Protein AF-A0AAV5S9Q5-F1 (afdb_monomer_lite)

pLDDT: mean 82.14, std 11.68, range [50.97, 96.12]

Foldseek 3Di:
DVVVVCVVVCVVVVVVLVVLVVVLVVLLLVQLVVLLVQCVVVQLVVLVVLVVQLVVLVVVLVVQVVVQVVVCVVPVDRDVVSNVVSVVVSCVSCVDDSDSDDCSDSVSSSVVLVCLLVVVCPVPDARPDPVRVVVSVVSSVVSNVSVVVSCVVVVVVVVVVVVCCCCVPVVVVVVVVVVVVVVVVVVVVVVVVVVD

Secondary structure (DSSP, 8-state):
-HHHHHHHHHHHTTHHHHHHHHHHHHHHHHHHHHHHHHHHHHHHHHHHHHHHHHHHHHHHHHHHHHHHHHHGGGSSS--HHHHHHHHHHHHHHHSS------S-SHHHHHHHHHHHHTT---SSS---SHHHHHHHHHHHHHHHHHHHHHHHHHHHHHHHHHHHHIIIIIHHHHHHHHHHHHHHHHHHHHHHHTT-

Sequence (196 aa):
MFWNLVIKEYERLKLHHVMLFVFLLLYSLLGAVIFCAFESSAEEYDIQQRYVNSMKARRTMLAAFHAIYNEGKNTSLPPEGRLVSVVNEYNQQMGLTPSREQKWTLWGGLYYAGTIYTTIGYGDLAATTFGGKLFTIVYALIGIPMVISILNDWGTMLFKGVSMFWNRLIIRCIRSIERKRRRGRRRMDDDTDSSS

Radius of gyration: 33.39 Å; chains: 1; bounding box: 84×39×104 Å

Organism: NCBI:txid358040

InterPro domains:
  IPR003280 Two pore domain potassium channel [PTHR11003] (14-181)
  IPR013099 Potassium channel domain [PF07885] (102-159)

Structure (mmCIF, N/CA/C/O backbone):
data_AF-A0AAV5S9Q5-F1
#
_entry.id   AF-A0AAV5S9Q5-F1
#
loop_
_atom_site.group_PDB
_atom_site.id
_atom_site.type_symbol
_atom_site.label_atom_id
_atom_site.label_alt_id
_atom_site.label_comp_id
_atom_site.label_asym_id
_atom_site.label_entity_id
_atom_site.label_seq_id
_atom_site.pdbx_PDB_ins_code
_atom_site.Cartn_x
_atom_site.Cartn_y
_atom_site.Cartn_z
_atom_site.occupancy
_atom_site.B_iso_or_equiv
_atom_site.auth_seq_id
_atom_site.auth_comp_id
_atom_site.auth_asym_id
_atom_site.auth_atom_id
_atom_site.pdbx_PDB_model_num
ATOM 1 N N . MET A 1 1 ? -35.775 -22.094 20.796 1.00 54.78 1 MET A N 1
ATOM 2 C CA . MET A 1 1 ? -34.932 -22.013 22.014 1.00 54.78 1 MET A CA 1
ATOM 3 C C . MET A 1 1 ? -33.453 -21.780 21.689 1.00 54.78 1 MET A C 1
ATOM 5 O O . MET A 1 1 ? -32.872 -20.878 22.272 1.00 54.78 1 MET A O 1
ATOM 9 N N . PHE A 1 2 ? -32.871 -22.490 20.711 1.00 57.25 2 PHE A N 1
ATOM 10 C CA . PHE A 1 2 ? -31.479 -22.299 20.254 1.00 57.25 2 PHE A CA 1
ATOM 11 C C . PHE A 1 2 ? -31.178 -20.871 19.747 1.00 57.25 2 PHE A C 1
ATOM 13 O O . PHE A 1 2 ? -30.200 -20.259 20.156 1.00 57.25 2 PHE A O 1
ATOM 20 N N . TRP A 1 3 ? -32.087 -20.291 18.956 1.00 50.97 3 TRP A N 1
ATOM 21 C CA . TRP A 1 3 ? -31.966 -18.925 18.423 1.00 50.97 3 TRP A CA 1
ATOM 22 C C . TRP A 1 3 ? -31.898 -17.825 19.492 1.00 50.97 3 TRP A C 1
ATOM 24 O O . TRP A 1 3 ? -31.101 -16.902 19.371 1.00 50.97 3 TRP A O 1
ATOM 34 N N . ASN A 1 4 ? -32.659 -17.950 20.582 1.00 55.88 4 ASN A N 1
ATOM 35 C CA . ASN A 1 4 ? -32.621 -16.975 21.677 1.00 55.88 4 ASN A CA 1
ATOM 36 C C . ASN A 1 4 ? -31.335 -17.091 22.504 1.00 55.88 4 ASN A C 1
ATOM 38 O O . ASN A 1 4 ? -30.888 -16.101 23.073 1.00 55.88 4 ASN A O 1
ATOM 42 N N . LEU A 1 5 ? -30.729 -18.283 22.556 1.00 57.22 5 LEU A N 1
ATOM 43 C CA . LEU A 1 5 ? -29.428 -18.480 23.190 1.00 57.22 5 LEU A CA 1
ATOM 44 C C . LEU A 1 5 ? -28.316 -17.856 22.338 1.00 57.22 5 LEU A C 1
ATOM 46 O O . LEU A 1 5 ? -27.475 -17.146 22.874 1.00 57.22 5 LEU A O 1
ATOM 50 N N . VAL A 1 6 ? -28.373 -18.043 21.013 1.00 59.47 6 VAL A N 1
ATOM 51 C CA . VAL A 1 6 ? -27.445 -17.411 20.065 1.00 59.47 6 VAL A CA 1
ATOM 52 C C . VAL A 1 6 ? -27.530 -15.892 20.172 1.00 59.47 6 VAL A C 1
ATOM 54 O O . VAL A 1 6 ? -26.500 -15.275 20.376 1.00 59.47 6 VAL A O 1
ATOM 57 N N . ILE A 1 7 ? -28.724 -15.289 20.147 1.00 60.94 7 ILE A N 1
ATOM 58 C CA . ILE A 1 7 ? -28.909 -13.826 20.254 1.00 60.94 7 ILE A CA 1
ATOM 59 C C . ILE A 1 7 ? -28.392 -13.274 21.596 1.00 60.94 7 ILE A C 1
ATOM 61 O O . ILE A 1 7 ? -27.758 -12.221 21.638 1.00 60.94 7 ILE A O 1
ATOM 65 N N . LYS A 1 8 ? -28.605 -14.000 22.699 1.00 54.19 8 LYS A N 1
ATOM 66 C CA . LYS A 1 8 ? -28.179 -13.572 24.040 1.00 54.19 8 LYS A CA 1
ATOM 67 C C . LYS A 1 8 ? -26.665 -13.685 24.246 1.00 54.19 8 LYS A C 1
ATOM 69 O O . LYS A 1 8 ? -26.077 -12.848 24.928 1.00 54.19 8 LYS A O 1
ATOM 74 N N . GLU A 1 9 ? -26.019 -14.666 23.620 1.00 54.56 9 GLU A N 1
ATOM 75 C CA . GLU A 1 9 ? -24.555 -14.763 23.561 1.00 54.56 9 GLU A CA 1
ATOM 76 C C . GLU A 1 9 ? -23.964 -13.779 22.522 1.00 54.56 9 GLU A C 1
ATOM 78 O O . GLU A 1 9 ? -22.868 -13.254 22.728 1.00 54.56 9 GLU A O 1
ATOM 83 N N . TYR A 1 10 ? -24.722 -13.439 21.470 1.00 52.38 10 TYR A N 1
ATOM 84 C CA . TYR A 1 10 ? -24.393 -12.463 20.420 1.00 52.38 10 TYR A CA 1
ATOM 85 C C . TYR A 1 10 ? -24.309 -11.022 20.947 1.00 52.38 10 TYR A C 1
ATOM 87 O O . TYR A 1 10 ? -23.340 -10.315 20.655 1.00 52.38 10 TYR A O 1
ATOM 95 N N . GLU A 1 11 ? -25.260 -10.601 21.788 1.00 58.34 11 GLU A N 1
ATOM 96 C CA . GLU A 1 11 ? -25.201 -9.309 22.491 1.00 58.34 11 GLU A CA 1
ATOM 97 C C . GLU A 1 11 ? -24.101 -9.270 23.562 1.00 58.34 11 GLU A C 1
ATOM 99 O O . GLU A 1 11 ? -23.455 -8.239 23.761 1.00 58.34 11 GLU A O 1
ATOM 104 N N . ARG A 1 12 ? -23.832 -10.398 24.233 1.00 55.38 12 ARG A N 1
ATOM 105 C CA . ARG A 1 12 ? -22.839 -10.470 25.317 1.00 55.38 12 ARG A CA 1
ATOM 106 C C . ARG A 1 12 ? -21.395 -10.342 24.816 1.00 55.38 12 ARG A C 1
ATOM 108 O O . ARG A 1 12 ? -20.551 -9.800 25.528 1.00 55.38 12 ARG A O 1
ATOM 115 N N . LEU A 1 13 ? -21.112 -10.817 2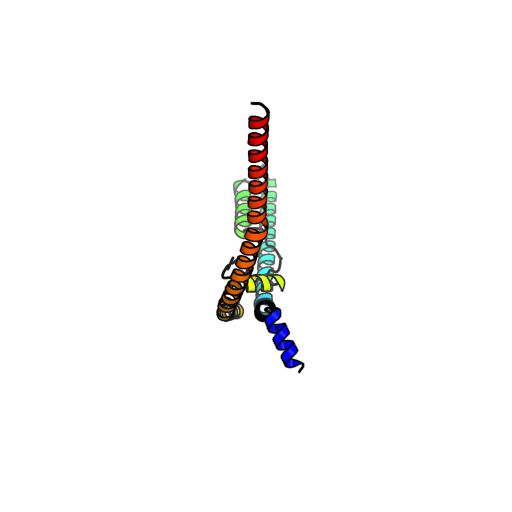3.600 1.00 55.31 13 LEU A N 1
ATOM 116 C CA . LEU A 1 13 ? -19.769 -10.832 23.005 1.00 55.31 13 LEU A CA 1
ATOM 117 C C . LEU A 1 13 ? -19.452 -9.632 22.100 1.00 55.31 13 LEU A C 1
ATOM 119 O O . LEU A 1 13 ? -18.345 -9.576 21.569 1.00 55.31 13 LEU A O 1
ATOM 123 N N . LYS A 1 14 ? -20.370 -8.666 21.912 1.00 64.31 14 LYS A N 1
ATOM 124 C CA . LYS A 1 14 ? -20.179 -7.571 20.932 1.00 64.31 14 LYS A CA 1
ATOM 125 C C . LYS A 1 14 ? -19.792 -8.103 19.538 1.00 64.31 14 LYS A C 1
ATOM 127 O O . LYS A 1 14 ? -18.997 -7.493 18.818 1.00 64.31 14 LYS A O 1
ATOM 132 N N . LEU A 1 15 ? -20.354 -9.255 19.159 1.00 61.75 15 LEU A N 1
ATOM 133 C CA . LEU A 1 15 ? -19.968 -10.002 17.959 1.00 61.75 15 LEU A CA 1
ATOM 134 C C . LEU A 1 15 ? -20.144 -9.189 16.675 1.00 61.75 15 LEU A C 1
ATOM 136 O O . LEU A 1 15 ? -19.354 -9.358 15.759 1.00 61.75 15 LEU A O 1
ATOM 140 N N . HIS A 1 16 ? -21.087 -8.245 16.633 1.00 68.31 16 HIS A N 1
ATOM 141 C CA . HIS A 1 16 ? -21.285 -7.351 15.489 1.00 68.31 16 HIS A CA 1
ATOM 142 C C . HIS A 1 16 ? -20.000 -6.610 15.061 1.00 68.31 16 HIS A C 1
ATOM 144 O O . HIS A 1 16 ? -19.690 -6.542 13.874 1.00 68.31 16 HIS A O 1
ATOM 150 N N . HIS A 1 17 ? -19.201 -6.113 16.010 1.00 71.69 17 HIS A N 1
ATOM 151 C CA . HIS A 1 17 ? -17.966 -5.381 15.689 1.00 71.69 17 HIS A CA 1
ATOM 152 C C . HIS A 1 17 ? -16.851 -6.310 15.189 1.00 71.69 17 HIS A C 1
ATOM 154 O O . HIS A 1 17 ? -16.058 -5.935 14.327 1.00 71.69 17 HIS A O 1
ATOM 160 N N . VAL A 1 18 ? -16.808 -7.540 15.708 1.00 77.12 18 VAL A N 1
ATOM 161 C CA . VAL A 1 18 ? -15.877 -8.578 15.245 1.00 77.12 18 VAL A CA 1
ATOM 162 C C . VAL A 1 18 ? -16.283 -9.068 13.854 1.00 77.12 18 VAL A C 1
ATOM 164 O O . VAL A 1 18 ? -15.424 -9.240 12.998 1.00 77.12 18 VAL A O 1
ATOM 167 N N . MET A 1 19 ? -17.582 -9.213 13.592 1.00 81.25 19 MET A N 1
ATOM 168 C CA . MET A 1 19 ? -18.117 -9.589 12.282 1.00 81.25 19 MET A CA 1
ATOM 169 C C . MET A 1 19 ? -17.783 -8.552 11.206 1.00 81.25 19 MET A C 1
ATOM 171 O O . MET A 1 19 ? -17.374 -8.945 10.120 1.00 81.25 19 MET A O 1
ATOM 175 N N . LEU A 1 20 ? -17.873 -7.247 11.498 1.00 83.44 20 LEU A N 1
ATOM 176 C CA . LEU A 1 20 ? -17.452 -6.191 10.561 1.00 83.44 20 LEU A CA 1
ATOM 177 C C . LEU A 1 20 ? -15.953 -6.255 10.243 1.00 83.44 20 LEU A C 1
ATOM 179 O O . LEU A 1 20 ? -15.554 -6.058 9.098 1.00 83.44 20 LEU A O 1
ATOM 183 N N . PHE A 1 21 ? -15.123 -6.571 11.238 1.00 86.06 21 PHE A N 1
ATOM 184 C CA . PHE A 1 21 ? -13.688 -6.750 11.035 1.00 86.06 21 PHE A CA 1
ATOM 185 C C . PHE A 1 21 ? -13.374 -7.998 10.198 1.00 86.06 21 PHE A C 1
ATOM 187 O O . PHE A 1 21 ? -12.570 -7.936 9.273 1.00 86.06 21 PHE A O 1
ATOM 194 N N . VAL A 1 22 ? -14.043 -9.123 10.464 1.00 89.44 22 VAL A N 1
ATOM 195 C CA . VAL A 1 22 ? -13.919 -10.340 9.645 1.00 89.44 22 VAL A CA 1
ATOM 196 C C . VAL A 1 22 ? -14.405 -10.084 8.219 1.00 89.44 22 VAL A C 1
ATOM 198 O O . VAL A 1 22 ? -13.750 -10.493 7.264 1.00 89.44 22 VAL A O 1
ATOM 201 N N . PHE A 1 23 ? -15.511 -9.357 8.062 1.00 91.19 23 PHE A N 1
ATOM 202 C CA . PHE A 1 23 ? -16.014 -8.942 6.758 1.00 91.19 23 PHE A CA 1
ATOM 203 C C . PHE A 1 23 ? -14.993 -8.059 6.027 1.00 91.19 23 PHE A C 1
ATOM 205 O O . PHE A 1 23 ? -14.785 -8.256 4.834 1.00 91.19 23 PHE A O 1
ATOM 212 N N . LEU A 1 24 ? -14.283 -7.166 6.734 1.00 91.75 24 LEU A N 1
ATOM 213 C CA . LEU A 1 24 ? -13.197 -6.369 6.150 1.00 91.75 24 LEU A CA 1
ATOM 214 C C 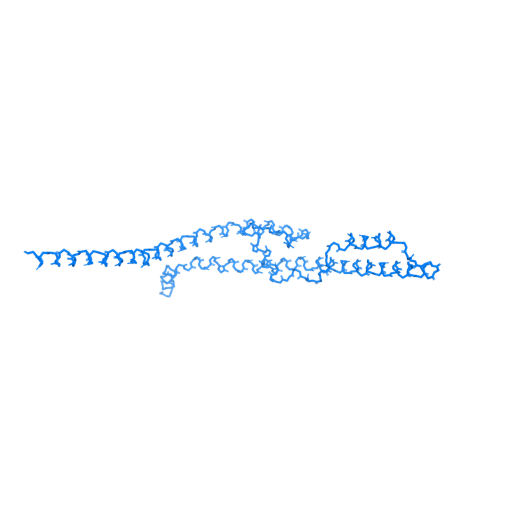. LEU A 1 24 ? -12.065 -7.258 5.654 1.00 91.75 24 LEU A C 1
ATOM 216 O O . LEU A 1 24 ? -11.608 -7.078 4.535 1.00 91.75 24 LEU A O 1
ATOM 220 N N . LEU A 1 25 ? -11.637 -8.240 6.448 1.00 92.81 25 LEU A N 1
ATOM 221 C CA . LEU A 1 25 ? -10.578 -9.164 6.040 1.00 92.81 25 LEU A CA 1
ATOM 222 C C . LEU A 1 25 ? -10.960 -9.948 4.779 1.00 92.81 25 LEU A C 1
ATOM 224 O O . LEU A 1 25 ? -10.148 -10.067 3.864 1.00 92.81 25 LEU A O 1
ATOM 228 N N . LEU A 1 26 ? -12.197 -10.444 4.706 1.00 94.75 26 LEU A N 1
ATOM 229 C CA . LEU A 1 26 ? -12.706 -11.138 3.521 1.00 94.75 26 LEU A CA 1
ATOM 230 C C . LEU A 1 26 ? -12.797 -10.203 2.309 1.00 94.75 26 LEU A C 1
ATOM 232 O O . LEU A 1 26 ? -12.408 -10.591 1.210 1.00 94.75 26 LEU A O 1
ATOM 236 N N . TYR A 1 27 ? -13.260 -8.969 2.514 1.00 94.38 27 TYR A N 1
ATOM 237 C CA . TYR A 1 27 ? -13.312 -7.935 1.484 1.00 94.38 27 TYR A CA 1
ATOM 238 C C . TYR A 1 27 ? -11.914 -7.605 0.939 1.00 94.38 27 TYR A C 1
ATOM 240 O O . TYR A 1 27 ? -11.720 -7.577 -0.276 1.00 94.38 27 TYR A O 1
ATOM 248 N N . SER A 1 28 ? -10.918 -7.461 1.819 1.00 95.56 28 SER A N 1
ATOM 249 C CA . SER A 1 28 ? -9.523 -7.219 1.443 1.00 95.56 28 SER A CA 1
ATOM 250 C C . SER A 1 28 ? -8.910 -8.392 0.682 1.00 95.56 28 SER A C 1
ATOM 252 O O . SER A 1 28 ? -8.198 -8.173 -0.294 1.00 95.56 28 SER A O 1
ATOM 254 N N . LEU A 1 29 ? -9.203 -9.633 1.085 1.00 96.12 29 LEU A N 1
ATOM 255 C CA . LEU A 1 29 ? -8.756 -10.831 0.367 1.00 96.12 29 LEU A CA 1
ATOM 256 C C . LEU A 1 29 ? -9.383 -10.920 -1.028 1.00 96.12 29 LEU A C 1
ATOM 258 O O . LEU A 1 29 ? -8.678 -11.194 -1.998 1.00 96.12 29 LEU A O 1
ATOM 262 N N . LEU A 1 30 ? -10.685 -10.648 -1.143 1.00 95.88 30 LEU A N 1
ATOM 263 C CA . LEU A 1 30 ? -11.379 -10.618 -2.428 1.00 95.88 30 LEU A CA 1
ATOM 264 C C . LEU A 1 30 ? -10.783 -9.544 -3.347 1.00 95.88 30 LEU A C 1
ATOM 266 O O . LEU A 1 30 ? -10.458 -9.829 -4.499 1.00 95.88 30 LEU A O 1
ATOM 270 N N . GLY A 1 31 ? -10.584 -8.331 -2.821 1.00 94.69 31 GLY A N 1
ATOM 271 C CA . GLY A 1 31 ? -9.925 -7.243 -3.536 1.00 94.69 31 GLY A CA 1
ATOM 272 C C . GLY A 1 31 ? -8.527 -7.641 -4.007 1.00 94.69 31 GLY A C 1
ATOM 273 O O . GLY A 1 31 ? -8.214 -7.477 -5.181 1.00 94.69 31 GLY A O 1
ATOM 274 N N . ALA A 1 32 ? -7.716 -8.240 -3.131 1.00 95.50 32 ALA A N 1
ATOM 275 C CA . ALA A 1 32 ? -6.364 -8.689 -3.455 1.00 95.50 32 ALA A CA 1
ATOM 276 C C . ALA A 1 32 ? -6.334 -9.685 -4.622 1.00 95.50 32 ALA A C 1
ATOM 278 O O . ALA A 1 32 ? -5.518 -9.531 -5.530 1.00 95.50 32 ALA A O 1
ATOM 279 N N . VAL A 1 33 ? -7.235 -10.672 -4.627 1.00 95.44 33 VAL A N 1
ATOM 280 C CA . VAL A 1 33 ? -7.340 -11.658 -5.715 1.00 95.44 33 VAL A CA 1
ATOM 281 C C . VAL A 1 33 ? -7.718 -10.980 -7.032 1.00 95.44 33 VAL A C 1
ATOM 283 O O . VAL A 1 33 ? -7.094 -11.251 -8.056 1.00 95.44 33 VAL A O 1
ATOM 286 N N . ILE A 1 34 ? -8.696 -10.070 -7.009 1.00 94.38 34 ILE A N 1
ATOM 287 C CA . ILE A 1 34 ? -9.149 -9.349 -8.206 1.00 94.38 34 ILE A CA 1
ATOM 288 C C . ILE A 1 34 ? -8.041 -8.439 -8.752 1.00 94.38 34 ILE A C 1
ATOM 290 O O . ILE A 1 34 ? -7.779 -8.446 -9.954 1.00 94.38 34 ILE A O 1
ATOM 294 N N . PHE A 1 35 ? -7.347 -7.696 -7.887 1.00 94.00 35 PHE A N 1
ATOM 295 C CA . PHE A 1 35 ? -6.225 -6.855 -8.301 1.00 94.00 35 PHE A CA 1
ATOM 296 C C . PHE A 1 35 ? -5.075 -7.678 -8.880 1.00 94.00 35 PHE A C 1
ATOM 298 O O . PHE A 1 35 ? -4.558 -7.326 -9.937 1.00 94.00 35 PHE A O 1
ATOM 305 N N . CYS A 1 36 ? -4.721 -8.806 -8.256 1.00 92.50 36 CYS A N 1
ATOM 306 C CA . CYS A 1 36 ? -3.722 -9.715 -8.819 1.00 92.50 36 CYS A CA 1
ATOM 307 C C . CYS A 1 36 ? -4.161 -10.237 -10.192 1.00 92.50 36 CYS A C 1
ATOM 309 O O . CYS A 1 36 ? -3.347 -10.297 -11.107 1.00 92.50 36 CYS A O 1
ATOM 311 N N . ALA A 1 37 ? -5.440 -10.573 -10.376 1.00 92.00 37 ALA A N 1
ATOM 312 C CA . ALA A 1 37 ? -5.944 -11.049 -11.661 1.00 92.00 37 ALA A CA 1
ATOM 313 C C . ALA A 1 37 ? -5.852 -9.981 -12.766 1.00 92.00 37 ALA A C 1
ATOM 315 O O . ALA A 1 37 ? -5.455 -10.299 -13.885 1.00 92.00 37 ALA A O 1
ATOM 316 N N . PHE A 1 38 ? -6.175 -8.721 -12.460 1.00 91.50 38 PHE A N 1
ATOM 317 C CA . PHE A 1 38 ? -6.090 -7.634 -13.439 1.00 91.50 38 PHE A CA 1
ATOM 318 C C . PHE A 1 38 ? -4.651 -7.207 -13.746 1.00 91.50 38 PHE A C 1
ATOM 320 O O . PHE A 1 38 ? -4.326 -6.955 -14.904 1.00 91.50 38 PHE A O 1
ATOM 327 N N . GLU A 1 39 ? -3.792 -7.118 -12.733 1.00 91.94 39 GLU A N 1
ATOM 328 C CA . GLU A 1 39 ? -2.496 -6.443 -12.856 1.00 91.94 39 GLU A CA 1
ATOM 329 C C . GLU A 1 39 ? -1.312 -7.399 -13.067 1.00 91.94 39 GLU A C 1
ATOM 331 O O . GLU A 1 39 ? -0.292 -6.973 -13.605 1.00 91.94 39 GLU A O 1
ATOM 336 N N . SER A 1 40 ? -1.438 -8.691 -12.728 1.00 86.19 40 SER A N 1
ATOM 337 C CA . SER A 1 40 ? -0.335 -9.665 -12.877 1.00 86.19 40 SER A CA 1
ATOM 338 C C . SER A 1 40 ? 0.186 -9.767 -14.313 1.00 86.19 40 SER A C 1
ATOM 340 O O . SER A 1 40 ? 1.394 -9.762 -14.536 1.00 86.19 40 SER A O 1
ATOM 342 N N . SER A 1 41 ? -0.717 -9.801 -15.295 1.00 84.81 41 SER A N 1
ATOM 343 C CA . SER A 1 41 ? -0.351 -9.900 -16.715 1.00 84.81 41 SER A CA 1
ATOM 344 C C . SER A 1 41 ? 0.360 -8.648 -17.244 1.00 84.81 41 SER A C 1
ATOM 346 O O . SER A 1 41 ? 1.321 -8.754 -18.007 1.00 84.81 41 SER A O 1
ATOM 348 N N . ALA A 1 42 ? -0.082 -7.460 -16.822 1.00 85.62 42 ALA A N 1
ATOM 349 C CA . ALA A 1 42 ? 0.538 -6.194 -17.203 1.00 85.62 42 ALA A CA 1
ATOM 350 C C . ALA A 1 42 ? 1.914 -6.022 -16.544 1.00 85.62 42 ALA A C 1
ATOM 352 O O . ALA A 1 42 ? 2.865 -5.583 -17.189 1.00 85.62 42 ALA A O 1
ATOM 353 N N . GLU A 1 43 ? 2.046 -6.427 -15.280 1.00 85.19 43 GLU A N 1
ATOM 354 C CA . GLU A 1 43 ? 3.319 -6.385 -14.566 1.00 85.19 43 GLU A CA 1
ATOM 355 C C . GLU A 1 43 ? 4.360 -7.328 -15.175 1.00 85.19 43 GLU A C 1
ATOM 357 O O . GLU A 1 43 ? 5.521 -6.943 -15.311 1.00 85.19 43 GLU A O 1
ATOM 362 N N . GLU A 1 44 ? 3.972 -8.540 -15.574 1.00 84.38 44 GLU A N 1
ATOM 363 C CA . GLU A 1 44 ? 4.910 -9.491 -16.173 1.00 84.38 44 GLU A CA 1
ATOM 364 C C . GLU A 1 44 ? 5.516 -8.947 -17.477 1.00 84.38 44 GLU A C 1
ATOM 366 O O . GLU A 1 44 ? 6.726 -9.064 -17.705 1.00 84.38 44 GLU A O 1
ATOM 371 N N . TYR A 1 45 ? 4.706 -8.261 -18.287 1.00 83.94 45 TYR A N 1
ATOM 372 C CA . TYR A 1 45 ? 5.173 -7.569 -19.485 1.00 83.94 45 TYR A CA 1
ATOM 373 C C . TYR A 1 45 ? 6.149 -6.426 -19.163 1.00 83.94 45 TYR A C 1
ATOM 375 O O . TYR A 1 45 ? 7.227 -6.339 -19.762 1.00 83.94 45 TYR A O 1
ATOM 383 N N . ASP A 1 46 ? 5.809 -5.578 -18.192 1.00 83.38 46 ASP A N 1
ATOM 384 C CA . ASP A 1 46 ? 6.639 -4.442 -17.781 1.00 83.38 46 ASP A CA 1
ATOM 385 C C . ASP A 1 46 ? 7.980 -4.889 -17.184 1.00 83.38 46 ASP A C 1
ATOM 387 O O . ASP A 1 46 ? 9.035 -4.340 -17.524 1.00 83.38 46 ASP A O 1
ATOM 391 N N . ILE A 1 47 ? 7.972 -5.908 -16.318 1.00 82.69 47 ILE A N 1
ATOM 392 C CA . ILE A 1 47 ? 9.189 -6.492 -15.741 1.00 82.69 47 ILE A CA 1
ATOM 393 C C . ILE A 1 47 ? 10.069 -7.059 -16.855 1.00 82.69 47 ILE A C 1
ATOM 395 O O . ILE A 1 47 ? 11.281 -6.820 -16.862 1.00 82.69 47 ILE A O 1
ATOM 399 N N . GLN A 1 48 ? 9.478 -7.766 -17.820 1.00 83.75 48 GLN A N 1
ATOM 400 C CA . GLN A 1 48 ? 10.221 -8.337 -18.937 1.00 83.75 48 GLN A CA 1
ATOM 401 C C . GLN A 1 48 ? 10.853 -7.249 -19.811 1.00 83.75 48 GLN A C 1
ATOM 403 O O . GLN A 1 48 ? 12.033 -7.354 -20.154 1.00 83.75 48 GLN A O 1
ATOM 408 N N . GLN A 1 49 ? 10.128 -6.175 -20.132 1.00 83.12 49 GLN A N 1
ATOM 409 C CA . GLN A 1 49 ? 10.699 -5.049 -20.873 1.00 83.12 49 GLN A CA 1
ATOM 410 C C . GLN A 1 49 ? 11.848 -4.380 -20.114 1.00 83.12 49 GLN A C 1
ATOM 412 O O . GLN A 1 49 ? 12.907 -4.141 -20.694 1.00 83.12 49 GLN A O 1
ATOM 417 N N . ARG A 1 50 ? 11.682 -4.108 -18.813 1.00 79.75 50 ARG A N 1
ATOM 418 C CA . ARG A 1 50 ? 12.739 -3.513 -17.974 1.00 79.75 50 ARG A CA 1
ATOM 419 C C . ARG A 1 50 ? 13.977 -4.400 -17.921 1.00 79.75 50 ARG A C 1
ATOM 421 O O . ARG A 1 50 ? 15.101 -3.913 -18.051 1.00 79.75 50 ARG A O 1
ATOM 428 N N . TYR A 1 51 ? 13.781 -5.710 -17.798 1.00 81.50 51 TYR A N 1
ATOM 429 C CA . TYR A 1 51 ? 14.868 -6.678 -17.830 1.00 81.50 51 TYR A CA 1
ATOM 430 C C . TYR A 1 51 ? 15.601 -6.663 -19.181 1.00 81.50 51 TYR A C 1
ATOM 432 O O . TYR A 1 51 ? 16.826 -6.549 -19.216 1.00 81.50 51 TYR A O 1
ATOM 440 N N . VAL A 1 52 ? 14.876 -6.697 -20.302 1.00 83.75 52 VAL A N 1
ATOM 441 C CA . VAL A 1 52 ? 15.486 -6.654 -21.642 1.00 83.75 52 VAL A CA 1
ATOM 442 C C . VAL A 1 52 ? 16.218 -5.331 -21.882 1.00 83.75 52 VAL A C 1
ATOM 444 O O . VAL A 1 52 ? 17.351 -5.342 -22.368 1.00 83.75 52 VAL A O 1
ATOM 447 N N . ASN A 1 53 ? 15.625 -4.202 -21.491 1.00 83.56 53 ASN A N 1
ATOM 448 C CA . ASN A 1 53 ? 16.233 -2.879 -21.622 1.00 83.56 53 ASN A CA 1
ATOM 449 C C . ASN A 1 53 ? 17.515 -2.762 -20.790 1.00 83.56 53 ASN A C 1
ATOM 451 O O . ASN A 1 53 ? 18.531 -2.298 -21.305 1.00 83.56 53 ASN A O 1
ATOM 455 N N . SER A 1 54 ? 17.518 -3.272 -19.554 1.00 80.38 54 SER A N 1
ATOM 456 C CA . SER A 1 54 ? 18.725 -3.279 -18.715 1.00 80.38 54 SER A CA 1
ATOM 457 C C . SER A 1 54 ? 19.833 -4.173 -19.278 1.00 80.38 54 SER A C 1
ATOM 459 O O . SER A 1 54 ? 21.007 -3.798 -19.283 1.00 80.38 54 SER A O 1
ATOM 461 N N . MET A 1 55 ? 19.479 -5.333 -19.840 1.00 81.44 55 MET A N 1
ATOM 462 C CA . MET A 1 55 ? 20.438 -6.209 -20.513 1.00 81.44 55 MET A CA 1
ATOM 463 C C . MET A 1 55 ? 21.011 -5.568 -21.778 1.00 81.44 55 MET A C 1
ATOM 465 O O . MET A 1 55 ? 22.206 -5.718 -22.047 1.00 81.44 55 MET A O 1
ATOM 469 N N . LYS A 1 56 ? 20.191 -4.831 -22.536 1.00 85.44 56 LYS A N 1
ATOM 470 C CA . LYS A 1 56 ? 20.634 -4.065 -23.704 1.00 85.44 56 LYS A CA 1
ATOM 471 C C . LYS A 1 56 ? 21.592 -2.948 -23.292 1.00 85.44 56 LYS A C 1
ATOM 473 O O . LYS A 1 56 ? 22.692 -2.905 -23.829 1.00 85.44 56 LYS A O 1
ATOM 478 N N . ALA A 1 57 ? 21.236 -2.134 -22.298 1.00 82.69 57 ALA A N 1
ATOM 479 C CA . ALA A 1 57 ? 22.089 -1.067 -21.770 1.00 82.69 57 ALA A CA 1
ATOM 480 C C . ALA A 1 57 ? 23.449 -1.603 -21.293 1.00 82.69 57 ALA A C 1
ATOM 482 O O . ALA A 1 57 ? 24.494 -1.088 -21.688 1.00 82.69 57 ALA A O 1
ATOM 483 N N . ARG A 1 58 ? 23.457 -2.709 -20.531 1.00 82.12 58 ARG A N 1
ATOM 484 C CA . ARG A 1 58 ? 24.697 -3.360 -20.074 1.00 82.12 58 ARG A CA 1
ATOM 485 C C . ARG A 1 58 ? 25.562 -3.846 -21.237 1.00 82.12 58 ARG A C 1
ATOM 487 O O . ARG A 1 58 ? 26.777 -3.670 -21.211 1.00 82.12 58 ARG A O 1
ATOM 494 N N . ARG A 1 59 ? 24.958 -4.460 -22.260 1.00 84.75 59 ARG A N 1
ATOM 495 C CA . ARG A 1 59 ? 25.684 -4.915 -23.459 1.00 84.75 59 ARG A CA 1
ATOM 496 C C . ARG A 1 59 ? 26.269 -3.744 -24.242 1.00 84.75 59 ARG A C 1
ATOM 498 O O . ARG A 1 59 ? 27.430 -3.821 -24.630 1.00 84.75 59 ARG A O 1
ATOM 505 N N . THR A 1 60 ? 25.503 -2.672 -24.434 1.00 85.69 60 THR A N 1
ATOM 506 C CA . THR A 1 60 ? 25.968 -1.455 -25.111 1.00 85.69 60 THR A CA 1
ATOM 507 C C . THR A 1 60 ? 27.130 -0.816 -24.355 1.00 85.69 60 THR A C 1
ATOM 509 O O . THR A 1 60 ? 28.149 -0.507 -24.964 1.00 85.69 60 THR A O 1
ATOM 512 N N . MET A 1 61 ? 27.029 -0.706 -23.027 1.00 83.00 61 MET A N 1
ATOM 513 C CA . MET A 1 61 ? 28.097 -0.182 -22.172 1.00 83.00 61 MET A CA 1
ATOM 514 C C . MET A 1 61 ? 29.380 -1.018 -22.293 1.00 83.00 61 MET A C 1
ATOM 516 O O . MET A 1 61 ? 30.458 -0.472 -22.515 1.00 83.00 61 MET A O 1
ATOM 520 N N . LEU A 1 62 ? 29.273 -2.349 -22.204 1.00 84.19 62 LEU A N 1
ATOM 521 C CA . LEU A 1 62 ? 30.418 -3.256 -22.348 1.00 84.19 62 LEU A CA 1
ATOM 522 C C . LEU A 1 62 ? 31.053 -3.175 -23.743 1.00 84.19 62 LEU A C 1
ATOM 524 O O . LEU A 1 62 ? 32.277 -3.167 -23.856 1.00 84.19 62 LEU A O 1
ATOM 528 N N . ALA A 1 63 ? 30.241 -3.088 -24.799 1.00 86.50 63 ALA A N 1
ATOM 529 C CA . ALA A 1 63 ? 30.732 -2.927 -26.165 1.00 86.50 63 ALA A CA 1
ATOM 530 C C . ALA A 1 63 ? 31.461 -1.587 -26.352 1.00 86.50 63 ALA A C 1
ATOM 532 O O . ALA A 1 63 ? 32.539 -1.556 -26.944 1.00 86.50 63 ALA A O 1
ATOM 533 N N . ALA A 1 64 ? 30.918 -0.502 -25.794 1.00 84.06 64 ALA A N 1
ATOM 534 C CA . ALA A 1 64 ? 31.550 0.812 -25.808 1.00 84.06 64 ALA A CA 1
ATOM 535 C C . ALA A 1 64 ? 32.880 0.811 -25.036 1.00 84.06 64 ALA A C 1
ATOM 537 O O . ALA A 1 64 ? 33.879 1.312 -25.545 1.00 84.06 64 ALA A O 1
ATOM 538 N N . PHE A 1 65 ? 32.941 0.170 -23.864 1.00 82.56 65 PHE A N 1
ATOM 539 C CA . PHE A 1 65 ? 34.200 -0.011 -23.135 1.00 82.56 65 PHE A CA 1
ATOM 540 C C . PHE A 1 65 ? 35.230 -0.813 -23.926 1.00 82.56 65 PHE A C 1
ATOM 542 O O . PHE A 1 65 ? 36.397 -0.431 -23.968 1.00 82.56 65 PHE A O 1
ATOM 549 N N . HIS A 1 66 ? 34.814 -1.903 -24.571 1.00 83.62 66 HIS A N 1
ATOM 550 C CA . HIS A 1 66 ? 35.714 -2.725 -25.374 1.00 83.62 66 HIS A CA 1
ATOM 551 C C . HIS A 1 66 ? 36.262 -1.958 -26.589 1.00 83.62 66 HIS A C 1
ATOM 553 O O . HIS A 1 66 ? 37.442 -2.079 -26.914 1.00 83.62 66 HIS A O 1
ATOM 559 N N . ALA A 1 67 ? 35.434 -1.126 -27.230 1.00 83.19 67 ALA A N 1
ATOM 560 C CA . ALA A 1 67 ? 35.867 -0.241 -28.309 1.00 83.19 67 ALA A CA 1
ATOM 561 C C . ALA A 1 67 ? 36.889 0.800 -27.818 1.00 83.19 67 ALA A C 1
ATOM 563 O O . ALA A 1 67 ? 37.955 0.935 -28.414 1.00 83.19 67 ALA A O 1
ATOM 564 N N . ILE A 1 68 ? 36.612 1.460 -26.687 1.00 78.06 68 ILE A N 1
ATOM 565 C CA . ILE A 1 68 ? 37.525 2.431 -26.062 1.00 78.06 68 ILE A CA 1
ATOM 566 C C . ILE A 1 68 ? 38.863 1.778 -25.685 1.00 78.06 68 ILE A C 1
ATOM 568 O O . ILE A 1 68 ? 39.921 2.352 -25.932 1.00 78.06 68 ILE A O 1
ATOM 572 N N . TYR A 1 69 ? 38.832 0.574 -25.109 1.00 77.62 69 TYR A N 1
ATOM 573 C CA . TYR A 1 69 ? 40.035 -0.169 -24.730 1.00 77.62 69 TYR A CA 1
ATOM 574 C C . TYR A 1 69 ? 40.900 -0.533 -25.946 1.00 77.62 69 TYR A C 1
ATOM 576 O O . TYR A 1 69 ? 42.117 -0.360 -25.914 1.00 77.62 69 TYR A O 1
ATOM 584 N N . ASN A 1 70 ? 40.280 -1.001 -27.035 1.00 77.62 70 ASN A N 1
ATOM 585 C CA . ASN A 1 70 ? 41.005 -1.371 -28.251 1.00 77.62 70 ASN A CA 1
ATOM 586 C C . ASN A 1 70 ? 41.572 -0.157 -29.000 1.00 77.62 70 ASN A C 1
ATOM 588 O O . ASN A 1 70 ? 42.680 -0.249 -29.522 1.00 77.62 70 ASN A O 1
ATOM 592 N N . GLU A 1 71 ? 40.868 0.979 -29.022 1.00 73.38 71 GLU A N 1
ATOM 593 C CA . GLU A 1 71 ? 41.410 2.243 -29.550 1.00 73.38 71 GLU A CA 1
ATOM 594 C C . GLU A 1 71 ? 42.591 2.747 -28.708 1.00 73.38 71 GLU A C 1
ATOM 596 O O . GLU A 1 71 ? 43.626 3.136 -29.251 1.00 73.38 71 GLU A O 1
ATOM 601 N N . GLY A 1 72 ? 42.479 2.665 -27.379 1.00 67.44 72 GLY A N 1
ATOM 602 C CA . GLY A 1 72 ? 43.544 3.022 -26.438 1.00 67.44 72 GLY A CA 1
ATOM 603 C C . GLY A 1 72 ? 44.767 2.101 -26.491 1.00 67.44 72 GLY A C 1
ATOM 604 O O . GLY A 1 72 ? 45.798 2.406 -25.911 1.00 67.44 72 GLY A O 1
ATOM 605 N N . LYS A 1 73 ? 44.735 0.989 -27.228 1.00 65.75 73 LYS A N 1
ATOM 606 C CA . LYS A 1 73 ? 45.912 0.119 -27.378 1.00 65.75 73 LYS A CA 1
ATOM 607 C C . LYS A 1 73 ? 47.074 0.810 -28.112 1.00 65.75 73 LYS A C 1
ATOM 609 O O . LYS A 1 73 ? 48.226 0.429 -27.922 1.00 65.75 73 LYS A O 1
ATOM 614 N N . ASN A 1 74 ? 46.773 1.853 -28.894 1.00 62.59 74 ASN A N 1
ATOM 615 C CA . ASN A 1 74 ? 47.747 2.678 -29.615 1.00 62.59 74 ASN A CA 1
ATOM 616 C C . ASN A 1 74 ? 48.013 4.038 -28.932 1.00 62.59 74 ASN A C 1
ATOM 618 O O . ASN A 1 74 ? 48.694 4.890 -29.502 1.00 62.59 74 ASN A O 1
ATOM 622 N N . THR A 1 75 ? 47.456 4.296 -27.744 1.00 60.56 75 THR A N 1
ATOM 623 C CA . THR A 1 75 ? 47.558 5.595 -27.052 1.00 60.56 75 THR A CA 1
ATOM 624 C C . THR A 1 75 ? 47.554 5.373 -25.539 1.00 60.56 75 THR A C 1
ATOM 626 O O . THR A 1 75 ? 46.649 4.751 -25.013 1.00 60.56 75 THR A O 1
ATOM 629 N N . SER A 1 76 ? 48.550 5.878 -24.810 1.00 59.91 76 SER A N 1
ATOM 630 C CA . SER A 1 76 ? 48.848 5.484 -23.419 1.00 59.91 76 SER A CA 1
ATOM 631 C C . SER A 1 76 ? 47.722 5.654 -22.384 1.00 59.91 76 SER A C 1
ATOM 633 O O . SER A 1 76 ? 47.822 5.041 -21.324 1.00 59.91 76 SER A O 1
ATOM 635 N N . LEU A 1 77 ? 46.652 6.411 -22.667 1.00 57.94 77 LEU A N 1
ATOM 636 C CA . LEU A 1 77 ? 45.412 6.417 -21.884 1.00 57.94 77 LEU A CA 1
ATOM 637 C C . LEU A 1 77 ? 44.181 6.635 -22.785 1.00 57.94 77 LEU A C 1
ATOM 639 O O . LEU A 1 77 ? 44.219 7.497 -23.668 1.00 57.94 77 LEU A O 1
ATOM 643 N N . PRO A 1 78 ? 43.063 5.922 -22.550 1.00 61.59 78 PRO A N 1
ATOM 644 C CA . PRO A 1 78 ? 41.792 6.270 -23.169 1.00 61.59 78 PRO A CA 1
ATOM 645 C C . PRO A 1 78 ? 41.313 7.641 -22.651 1.00 61.59 78 PRO A C 1
ATOM 647 O O . PRO A 1 78 ? 41.472 7.933 -21.464 1.00 61.59 78 PRO A O 1
ATOM 650 N N . PRO A 1 79 ? 40.716 8.499 -23.499 1.00 68.69 79 PRO A N 1
ATOM 651 C CA . PRO A 1 79 ? 40.269 9.824 -23.080 1.00 68.69 79 PRO A CA 1
ATOM 652 C C . PRO A 1 79 ? 39.164 9.703 -22.020 1.00 68.69 79 PRO A C 1
ATOM 654 O O . PRO A 1 79 ? 38.062 9.240 -22.323 1.00 68.69 79 PRO A O 1
ATOM 657 N N . GLU A 1 80 ? 39.450 10.138 -20.786 1.00 69.81 80 GLU A N 1
ATOM 658 C CA . GLU A 1 80 ? 38.553 10.025 -19.620 1.00 69.81 80 GLU A CA 1
ATOM 659 C C . GLU A 1 80 ? 37.132 10.528 -19.908 1.00 69.81 80 GLU A C 1
ATOM 661 O O . GLU A 1 80 ? 36.154 9.910 -19.488 1.00 69.81 80 GLU A O 1
ATOM 666 N N . GLY A 1 81 ? 36.996 11.587 -20.715 1.00 71.69 81 GLY A N 1
ATOM 667 C CA . GLY A 1 81 ? 35.697 12.142 -21.103 1.00 71.69 81 GLY A CA 1
ATOM 668 C C . GLY A 1 81 ? 34.769 11.144 -21.808 1.00 71.69 81 GLY A C 1
ATOM 669 O O . GLY A 1 81 ? 33.556 11.206 -21.617 1.00 71.69 81 GLY A O 1
ATOM 670 N N . ARG A 1 82 ? 35.317 10.186 -22.571 1.00 73.69 82 ARG A N 1
ATOM 671 C CA . ARG A 1 82 ? 34.524 9.171 -23.287 1.00 73.69 82 ARG A CA 1
ATOM 672 C C . ARG A 1 82 ? 34.115 8.005 -22.381 1.00 73.69 82 ARG A C 1
ATOM 674 O O . ARG A 1 82 ? 33.037 7.446 -22.558 1.00 73.69 82 ARG A O 1
ATOM 681 N N . LEU A 1 83 ? 34.932 7.660 -21.380 1.00 75.62 83 LEU A N 1
ATOM 682 C CA . LEU A 1 83 ? 34.520 6.711 -20.336 1.00 75.62 83 LEU A CA 1
ATOM 683 C C . LEU A 1 83 ? 33.386 7.298 -19.492 1.00 75.62 83 LEU A C 1
ATOM 685 O O . LEU A 1 83 ? 32.383 6.627 -19.251 1.00 75.62 83 LEU A O 1
ATOM 689 N N . VAL A 1 84 ? 33.526 8.560 -19.080 1.00 80.06 84 VAL A N 1
ATOM 690 C CA . VAL A 1 84 ? 32.523 9.252 -18.263 1.00 80.06 84 VAL A CA 1
ATOM 691 C C . VAL A 1 84 ? 31.195 9.382 -19.011 1.00 80.06 84 VAL A C 1
ATOM 693 O O . VAL A 1 84 ? 30.148 9.173 -18.405 1.00 80.06 84 VAL A O 1
ATOM 696 N N . SER A 1 85 ? 31.201 9.648 -20.323 1.00 79.75 85 SER A N 1
ATOM 697 C CA . SER A 1 85 ? 29.959 9.729 -21.104 1.00 79.75 85 SER A CA 1
ATOM 698 C C . SER A 1 85 ? 29.226 8.387 -21.197 1.00 79.75 85 SER A C 1
ATOM 700 O O . SER A 1 85 ? 28.013 8.358 -21.021 1.00 79.75 85 SER A O 1
ATOM 702 N N . VAL A 1 86 ? 29.943 7.274 -21.398 1.00 80.00 86 VAL A N 1
ATOM 703 C CA . VAL A 1 86 ? 29.350 5.922 -21.450 1.00 80.00 86 VAL A CA 1
ATOM 704 C C . VAL A 1 86 ? 28.773 5.516 -20.091 1.00 80.00 86 VAL A C 1
ATOM 706 O O . VAL A 1 86 ? 27.689 4.936 -20.018 1.00 80.00 86 VAL A O 1
ATOM 709 N N . VAL A 1 87 ? 29.472 5.845 -19.001 1.00 80.69 87 VAL A N 1
ATOM 710 C CA . VAL A 1 87 ? 28.985 5.605 -17.636 1.00 80.69 87 VAL A CA 1
ATOM 711 C C . VAL A 1 87 ? 27.764 6.472 -17.326 1.00 80.69 87 VAL A C 1
ATOM 713 O O . VAL A 1 87 ? 26.795 5.969 -16.763 1.00 80.69 87 VAL A O 1
ATOM 716 N N . ASN A 1 88 ? 27.768 7.747 -17.721 1.00 80.06 88 ASN A N 1
ATOM 717 C CA . ASN A 1 88 ? 26.628 8.643 -17.524 1.00 80.06 88 ASN A CA 1
ATOM 718 C C . ASN A 1 88 ? 25.406 8.211 -18.338 1.00 80.06 88 ASN A C 1
ATOM 720 O O . ASN A 1 88 ? 24.299 8.228 -17.807 1.00 80.06 88 ASN A O 1
ATOM 724 N N . GLU A 1 89 ? 25.594 7.765 -19.580 1.00 80.00 89 GLU A N 1
ATOM 725 C CA . GLU A 1 89 ? 24.515 7.241 -20.420 1.00 80.00 89 GLU A CA 1
ATOM 726 C C . GLU A 1 89 ? 23.914 5.961 -19.821 1.00 80.00 89 GLU A C 1
ATOM 728 O O . GLU A 1 89 ? 22.694 5.829 -19.723 1.00 80.00 89 GLU A O 1
ATOM 733 N N . TYR A 1 90 ? 24.757 5.053 -19.322 1.00 77.06 90 TYR A N 1
ATOM 734 C CA . TYR A 1 90 ? 24.304 3.871 -18.590 1.00 77.06 90 TYR A CA 1
ATOM 735 C C . TYR A 1 90 ? 23.545 4.241 -17.306 1.00 77.06 90 TYR A C 1
ATOM 737 O O . TYR A 1 90 ? 22.458 3.721 -17.064 1.00 77.06 90 TYR A O 1
ATOM 745 N N . ASN A 1 91 ? 24.068 5.171 -16.501 1.00 72.75 91 ASN A N 1
ATOM 746 C CA . ASN A 1 91 ? 23.423 5.618 -15.263 1.00 72.75 91 ASN A CA 1
ATOM 747 C C . ASN A 1 91 ? 22.067 6.292 -15.529 1.00 72.75 91 ASN A C 1
ATOM 749 O O . ASN A 1 91 ? 21.103 6.032 -14.806 1.00 72.75 91 ASN A O 1
ATOM 753 N N . GLN A 1 92 ? 21.973 7.107 -16.584 1.00 77.81 92 GLN A N 1
ATOM 754 C CA . GLN A 1 92 ? 20.734 7.761 -17.004 1.00 77.81 92 GLN A CA 1
ATOM 755 C C . GLN A 1 92 ? 19.694 6.748 -17.502 1.00 77.81 92 GLN A C 1
ATOM 757 O O . GLN A 1 92 ? 18.509 6.900 -17.213 1.00 77.81 92 GLN A O 1
ATOM 762 N N . GLN A 1 93 ? 20.125 5.697 -18.205 1.00 72.06 93 GLN A N 1
ATOM 763 C CA . GLN A 1 93 ? 19.243 4.619 -18.665 1.00 72.06 93 GLN A CA 1
ATOM 764 C C . GLN A 1 93 ? 18.785 3.688 -17.534 1.00 72.06 93 GLN A C 1
ATOM 766 O O . GLN A 1 93 ? 17.721 3.080 -17.642 1.00 72.06 93 GLN A O 1
ATOM 771 N N . MET A 1 94 ? 19.580 3.545 -16.471 1.00 67.94 94 MET A N 1
ATOM 772 C CA . MET A 1 94 ? 19.377 2.499 -15.467 1.00 67.94 94 MET A CA 1
ATOM 773 C C . MET A 1 94 ? 18.629 2.936 -14.217 1.00 67.94 94 MET A C 1
ATOM 775 O O . MET A 1 94 ? 18.123 2.048 -13.547 1.00 67.94 94 MET A O 1
ATOM 779 N N . GLY A 1 95 ? 18.566 4.235 -13.890 1.00 65.00 95 GLY A N 1
ATOM 780 C CA . GLY A 1 95 ? 17.671 4.793 -12.862 1.00 65.00 95 GLY A CA 1
ATOM 781 C C . GLY A 1 95 ? 17.349 3.868 -11.670 1.00 65.00 95 GLY A C 1
ATOM 782 O O . GLY A 1 95 ? 16.179 3.608 -11.421 1.00 65.00 95 GLY A O 1
ATOM 783 N N . LEU A 1 96 ? 18.384 3.383 -10.964 1.00 58.56 96 LEU A N 1
ATOM 784 C CA . LEU A 1 96 ? 18.364 2.385 -9.874 1.00 58.56 96 LEU A CA 1
ATOM 785 C C . LEU A 1 96 ? 17.902 0.961 -10.258 1.00 58.56 96 LEU A C 1
ATOM 787 O O . LEU A 1 96 ? 16.970 0.739 -11.019 1.00 58.56 96 LEU A O 1
ATOM 791 N N . THR A 1 97 ? 18.615 -0.020 -9.693 1.00 54.62 97 THR A N 1
ATOM 792 C CA . THR A 1 97 ? 18.623 -1.451 -10.045 1.00 54.62 97 THR A CA 1
ATOM 793 C C . THR A 1 97 ? 17.264 -2.005 -10.494 1.00 54.62 97 THR A C 1
ATOM 795 O O . THR A 1 97 ? 16.314 -1.958 -9.707 1.00 54.62 97 THR A O 1
ATOM 798 N N . PRO A 1 98 ? 17.165 -2.612 -11.693 1.00 56.62 98 PRO A N 1
ATOM 799 C CA . PRO A 1 98 ? 15.950 -3.288 -12.125 1.00 56.62 98 PRO A CA 1
ATOM 800 C C . PRO A 1 98 ? 15.707 -4.495 -11.215 1.00 56.62 98 PRO A C 1
ATOM 802 O O . PRO A 1 98 ? 16.311 -5.555 -11.384 1.00 56.62 98 PRO A O 1
ATOM 805 N N . SER A 1 99 ? 14.840 -4.320 -10.219 1.00 62.00 99 SER A N 1
ATOM 806 C CA . SER A 1 99 ? 14.338 -5.437 -9.430 1.00 62.00 99 SER A CA 1
ATOM 807 C C . SER A 1 99 ? 13.383 -6.247 -10.302 1.00 62.00 99 SER A C 1
ATOM 809 O O . SER A 1 99 ? 12.475 -5.695 -10.926 1.00 62.00 99 SER A O 1
ATOM 811 N N . ARG A 1 100 ? 13.612 -7.561 -10.364 1.00 64.00 100 ARG A N 1
ATOM 812 C CA . ARG A 1 100 ? 12.714 -8.525 -11.017 1.00 64.00 100 ARG A CA 1
ATOM 813 C C . ARG A 1 100 ? 11.599 -8.988 -10.072 1.00 64.00 100 ARG A C 1
ATOM 815 O O . ARG A 1 100 ? 10.873 -9.923 -10.393 1.00 64.00 100 ARG A O 1
ATOM 822 N N . GLU A 1 101 ? 11.498 -8.386 -8.891 1.00 75.19 101 GLU A N 1
ATOM 823 C CA . GLU A 1 101 ? 10.466 -8.734 -7.924 1.00 75.19 101 GLU A CA 1
ATOM 824 C C . GLU A 1 101 ? 9.093 -8.321 -8.449 1.00 75.19 101 GLU A C 1
ATOM 826 O O . GLU A 1 101 ? 8.839 -7.150 -8.734 1.00 75.19 101 GLU A O 1
ATOM 831 N N . GLN A 1 102 ? 8.215 -9.314 -8.569 1.00 79.56 102 GLN A N 1
ATOM 832 C CA . GLN A 1 102 ? 6.797 -9.104 -8.819 1.00 79.56 102 GLN A CA 1
ATOM 833 C C . GLN A 1 102 ? 6.170 -8.485 -7.574 1.00 79.56 102 GLN A C 1
ATOM 835 O O . GLN A 1 102 ? 6.224 -9.060 -6.483 1.00 79.56 102 GLN A O 1
ATOM 840 N N . LYS A 1 103 ? 5.577 -7.305 -7.732 1.00 84.81 103 LYS A N 1
ATOM 841 C CA . LYS A 1 103 ? 4.869 -6.608 -6.666 1.00 84.81 103 LYS A CA 1
ATOM 842 C C . LYS A 1 103 ? 3.423 -7.089 -6.557 1.00 84.81 103 LYS A C 1
ATOM 844 O O . LYS A 1 103 ? 2.899 -7.121 -5.445 1.00 84.81 103 LYS A O 1
ATOM 849 N N . TRP A 1 104 ? 2.788 -7.532 -7.646 1.00 88.19 104 TRP A N 1
ATOM 850 C CA . TRP A 1 104 ? 1.418 -8.066 -7.645 1.00 88.19 104 TRP A CA 1
ATOM 851 C C . TRP A 1 104 ? 1.353 -9.536 -7.226 1.00 88.19 104 TRP A C 1
ATOM 853 O O . TRP A 1 104 ? 0.874 -10.413 -7.941 1.00 88.19 104 TRP A O 1
ATOM 863 N N . THR A 1 105 ? 1.814 -9.803 -6.008 1.00 91.38 105 THR A N 1
ATOM 864 C CA . THR A 1 105 ? 1.523 -11.049 -5.288 1.00 91.38 105 THR A CA 1
ATOM 865 C C . THR A 1 105 ? 0.255 -10.889 -4.451 1.00 91.38 105 THR A C 1
ATOM 867 O O . THR A 1 105 ? -0.190 -9.767 -4.217 1.00 91.38 105 THR A O 1
ATOM 870 N N . LEU A 1 106 ? -0.305 -11.981 -3.914 1.00 91.62 106 LEU A N 1
ATOM 871 C CA . LEU A 1 106 ? -1.472 -11.911 -3.017 1.00 91.62 106 LEU A CA 1
ATOM 872 C C . LEU A 1 106 ? -1.256 -10.917 -1.859 1.00 91.62 106 LEU A C 1
ATOM 874 O O . LEU A 1 106 ? -2.155 -10.151 -1.517 1.00 91.62 106 LEU A O 1
ATOM 878 N N . TRP A 1 107 ? -0.048 -10.897 -1.290 1.00 92.88 107 TRP A N 1
ATOM 879 C CA . TRP A 1 107 ? 0.333 -9.959 -0.233 1.00 92.88 107 TRP A CA 1
ATOM 880 C C . TRP A 1 107 ? 0.426 -8.519 -0.732 1.00 92.88 107 TRP A C 1
ATOM 882 O O . TRP A 1 107 ? -0.057 -7.616 -0.053 1.00 92.88 107 TRP A O 1
ATOM 892 N N . GLY A 1 108 ? 0.985 -8.302 -1.925 1.00 92.00 108 GLY A N 1
ATOM 893 C CA . GLY A 1 108 ? 1.008 -6.987 -2.566 1.00 92.00 108 GLY A CA 1
ATOM 894 C C . GLY A 1 108 ? -0.394 -6.469 -2.890 1.00 92.00 108 GLY A C 1
ATOM 895 O O . GLY A 1 108 ? -0.710 -5.321 -2.595 1.00 92.00 108 GLY A O 1
ATOM 896 N N . GLY A 1 109 ? -1.281 -7.332 -3.390 1.00 93.25 109 GLY A N 1
ATOM 897 C CA . GLY A 1 109 ? -2.692 -7.016 -3.612 1.00 93.25 109 GLY A CA 1
ATOM 898 C C . GLY A 1 109 ? -3.435 -6.694 -2.314 1.00 93.25 109 GLY A C 1
ATOM 899 O O . GLY A 1 109 ? -4.236 -5.763 -2.287 1.00 93.25 109 GLY A O 1
ATOM 900 N N . LEU A 1 110 ? -3.141 -7.408 -1.221 1.00 95.00 110 LEU A N 1
ATOM 901 C CA . LEU A 1 110 ? -3.718 -7.134 0.098 1.00 95.00 110 LEU A CA 1
ATOM 902 C C . LEU A 1 110 ? -3.221 -5.799 0.668 1.00 95.00 110 LEU A C 1
ATOM 904 O O . LEU A 1 110 ? -4.007 -5.025 1.212 1.00 95.00 110 LEU A O 1
ATOM 908 N N . TYR A 1 111 ? -1.930 -5.511 0.504 1.00 94.81 111 TYR A N 1
ATOM 909 C CA . TYR A 1 111 ? -1.331 -4.225 0.845 1.00 94.81 111 TYR A CA 1
ATOM 910 C C . TYR A 1 111 ? -1.960 -3.082 0.035 1.00 94.81 111 TYR A C 1
ATOM 912 O O . TYR A 1 111 ? -2.381 -2.076 0.609 1.00 94.81 111 TYR A O 1
ATOM 920 N N . TYR A 1 112 ? -2.127 -3.258 -1.277 1.00 95.06 112 TYR A N 1
ATOM 921 C CA . TYR A 1 112 ? -2.781 -2.278 -2.140 1.00 95.06 112 TYR A CA 1
ATOM 922 C C . TYR A 1 112 ? -4.246 -2.048 -1.742 1.00 95.06 112 TYR A C 1
ATOM 924 O O . TYR A 1 112 ? -4.654 -0.912 -1.510 1.00 95.06 112 TYR A O 1
ATOM 932 N N . ALA A 1 113 ? -5.018 -3.120 -1.544 1.00 95.19 113 ALA A N 1
ATOM 933 C CA . ALA A 1 113 ? -6.386 -3.047 -1.036 1.00 95.19 113 ALA A CA 1
ATOM 934 C C . ALA A 1 113 ? -6.456 -2.266 0.289 1.00 95.19 113 ALA A C 1
ATOM 936 O O . ALA A 1 113 ? -7.302 -1.383 0.442 1.00 95.19 113 ALA A O 1
ATOM 937 N N . GLY A 1 114 ? -5.518 -2.544 1.201 1.00 94.25 114 GLY A N 1
ATOM 938 C CA . GLY A 1 114 ? -5.318 -1.836 2.461 1.00 94.25 114 GLY A CA 1
ATOM 939 C C . GLY A 1 114 ? -5.132 -0.337 2.294 1.00 94.25 114 GLY A C 1
ATOM 940 O O . GLY A 1 114 ? -5.857 0.453 2.899 1.00 94.25 114 GLY A O 1
ATOM 941 N N . THR A 1 115 ? -4.180 0.064 1.456 1.00 95.06 115 THR A N 1
ATOM 942 C CA . THR A 1 115 ? -3.852 1.481 1.235 1.00 95.06 115 THR A CA 1
ATOM 943 C C . THR A 1 115 ? -4.993 2.263 0.582 1.00 95.06 115 THR A C 1
ATOM 945 O O . THR A 1 115 ? -5.109 3.461 0.846 1.00 95.06 115 THR A O 1
ATOM 948 N N . ILE A 1 116 ? -5.868 1.602 -0.189 1.00 95.56 116 ILE A N 1
ATOM 949 C CA . ILE A 1 116 ? -7.065 2.217 -0.783 1.00 95.56 116 ILE A CA 1
ATOM 950 C C . ILE A 1 116 ? -8.091 2.589 0.291 1.00 95.56 116 ILE A C 1
ATOM 952 O O . ILE A 1 116 ? -8.430 3.762 0.434 1.00 95.56 116 ILE A O 1
ATOM 956 N N . TYR A 1 117 ? -8.600 1.614 1.056 1.00 93.88 117 TYR A N 1
ATOM 957 C CA . TYR A 1 117 ? -9.690 1.889 2.004 1.00 93.88 117 TYR A CA 1
ATOM 958 C C . TYR A 1 117 ? -9.226 2.651 3.251 1.00 93.88 117 TYR A C 1
ATOM 960 O O . TYR A 1 117 ? -10.043 3.265 3.932 1.00 93.88 117 TYR A O 1
ATOM 968 N N . THR A 1 118 ? -7.923 2.627 3.557 1.00 93.25 118 THR A N 1
ATOM 969 C CA . THR A 1 118 ? -7.323 3.470 4.607 1.00 93.25 118 THR A CA 1
ATOM 970 C C . THR A 1 118 ? -6.962 4.861 4.102 1.00 93.25 118 THR A C 1
ATOM 972 O O . THR A 1 118 ? -6.565 5.705 4.900 1.00 93.25 118 THR A O 1
ATOM 975 N N . THR A 1 119 ? -7.103 5.121 2.797 1.00 94.69 119 THR A N 1
ATOM 976 C CA . THR A 1 119 ? -6.746 6.389 2.143 1.00 94.69 119 THR A CA 1
ATOM 977 C C . THR A 1 119 ? -5.282 6.805 2.338 1.00 94.69 119 THR A C 1
ATOM 979 O O . THR A 1 119 ? -4.955 7.979 2.204 1.00 94.69 119 THR A O 1
ATOM 982 N N . ILE A 1 120 ? -4.387 5.854 2.642 1.00 95.00 120 ILE A N 1
ATOM 983 C CA . ILE A 1 120 ? -2.951 6.132 2.809 1.00 95.00 120 ILE A CA 1
ATOM 984 C C . ILE A 1 120 ? -2.306 6.410 1.449 1.00 95.00 120 ILE A C 1
ATOM 986 O O . ILE A 1 120 ? -1.613 7.408 1.291 1.00 95.00 120 ILE A O 1
ATOM 990 N N . GLY A 1 121 ? -2.539 5.521 0.476 1.00 91.44 121 GLY A N 1
ATOM 991 C CA . GLY A 1 121 ? -2.127 5.707 -0.918 1.00 91.44 121 GLY A CA 1
ATOM 992 C C . GLY A 1 121 ? -0.643 6.034 -1.142 1.00 91.44 121 GLY A C 1
ATOM 993 O O . GLY A 1 121 ? -0.344 7.039 -1.776 1.00 91.44 121 GLY A O 1
ATOM 994 N N . TYR A 1 122 ? 0.287 5.186 -0.683 1.00 89.50 122 TYR A N 1
ATOM 995 C CA . TYR A 1 122 ? 1.736 5.419 -0.839 1.00 89.50 122 TYR A CA 1
ATOM 996 C C . TYR A 1 122 ? 2.209 5.584 -2.296 1.00 89.50 122 TYR A C 1
ATOM 998 O O . TYR A 1 122 ? 3.185 6.289 -2.546 1.00 89.50 122 TYR A O 1
ATOM 1006 N N . GLY A 1 123 ? 1.534 4.943 -3.257 1.00 86.38 123 GLY A N 1
ATOM 1007 C CA . GLY A 1 123 ? 1.847 5.051 -4.689 1.00 86.38 123 GLY A CA 1
ATOM 1008 C C . GLY A 1 123 ? 3.052 4.223 -5.158 1.00 86.38 123 GLY A C 1
ATOM 1009 O O . GLY A 1 123 ? 3.418 4.280 -6.328 1.00 86.38 123 GLY A O 1
ATOM 1010 N N . ASP A 1 124 ? 3.649 3.427 -4.276 1.00 87.00 124 ASP A N 1
ATOM 1011 C CA . ASP A 1 124 ? 4.715 2.459 -4.559 1.00 87.00 124 ASP A CA 1
ATOM 1012 C C . ASP A 1 124 ? 4.223 1.222 -5.338 1.00 87.00 124 ASP A C 1
ATOM 1014 O O . ASP A 1 124 ? 4.978 0.627 -6.125 1.00 87.00 124 ASP A O 1
ATOM 1018 N N . LEU A 1 125 ? 2.953 0.868 -5.125 1.00 88.50 125 LEU A N 1
ATOM 1019 C CA . LEU A 1 125 ? 2.171 -0.119 -5.861 1.00 88.50 125 LEU A CA 1
ATOM 1020 C C . LEU A 1 125 ? 0.816 0.500 -6.233 1.00 88.50 125 LEU A C 1
ATOM 1022 O O . LEU A 1 125 ? 0.055 0.912 -5.360 1.00 88.50 125 LEU A O 1
ATOM 1026 N N . ALA A 1 126 ? 0.522 0.593 -7.530 1.00 89.19 126 ALA A N 1
ATOM 1027 C CA . ALA A 1 126 ? -0.707 1.196 -8.035 1.00 89.19 126 ALA A CA 1
ATOM 1028 C C . ALA A 1 126 ? -1.187 0.486 -9.300 1.00 89.19 126 ALA A C 1
ATOM 1030 O O . ALA A 1 126 ? -0.370 0.119 -10.145 1.00 89.19 126 ALA A O 1
ATOM 1031 N N . ALA A 1 127 ? -2.506 0.326 -9.435 1.00 90.94 127 ALA A N 1
ATOM 1032 C CA . ALA A 1 127 ? -3.120 -0.255 -10.622 1.00 90.94 127 ALA A CA 1
ATOM 1033 C C . ALA A 1 127 ? -2.797 0.587 -11.867 1.00 90.94 127 ALA A C 1
ATOM 1035 O O . ALA A 1 127 ? -3.114 1.782 -11.928 1.00 90.94 127 ALA A O 1
ATOM 1036 N N . THR A 1 128 ? -2.161 -0.022 -12.866 1.00 90.06 128 THR A N 1
ATOM 1037 C CA . THR A 1 128 ? -1.797 0.650 -14.119 1.00 90.06 128 THR A CA 1
ATOM 1038 C C . THR A 1 128 ? -2.817 0.365 -15.214 1.00 90.06 128 THR A C 1
ATOM 1040 O O . THR A 1 128 ? -3.070 1.244 -16.052 1.00 90.06 128 THR A O 1
ATOM 1043 N N . THR A 1 129 ? -3.464 -0.804 -15.162 1.00 92.62 129 THR A N 1
ATOM 1044 C CA . THR A 1 129 ? -4.457 -1.227 -16.148 1.00 92.62 129 THR A CA 1
ATOM 1045 C C . THR A 1 129 ? -5.743 -0.410 -16.044 1.00 92.62 129 THR A C 1
ATOM 1047 O O . THR A 1 129 ? -6.112 0.112 -14.989 1.00 92.62 129 THR A O 1
ATOM 1050 N N . PHE A 1 130 ? -6.464 -0.295 -17.160 1.00 92.38 130 PHE A N 1
ATOM 1051 C CA . PHE A 1 130 ? -7.759 0.389 -17.180 1.00 92.38 130 PHE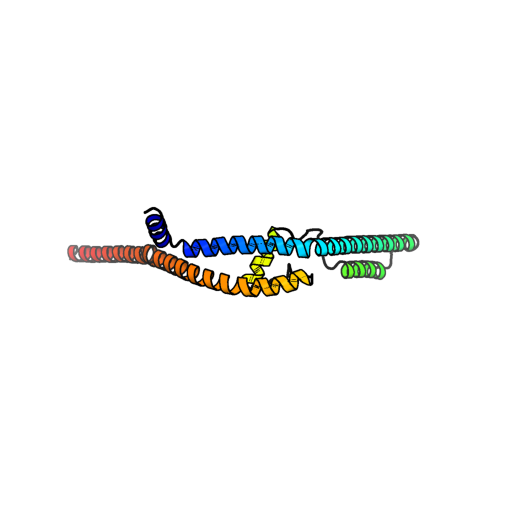 A CA 1
ATOM 1052 C C . PHE A 1 130 ? -8.781 -0.297 -16.256 1.00 92.38 130 PHE A C 1
ATOM 1054 O O . PHE A 1 130 ? -9.459 0.375 -15.479 1.00 92.38 130 PHE A O 1
ATOM 1061 N N . GLY A 1 131 ? -8.844 -1.634 -16.298 1.00 92.44 131 GLY A N 1
ATOM 1062 C CA . GLY A 1 131 ? -9.735 -2.430 -15.451 1.00 92.44 131 GLY A CA 1
ATOM 1063 C C . GLY A 1 131 ? -9.401 -2.305 -13.965 1.00 92.44 131 GLY A C 1
ATOM 1064 O O . GLY A 1 131 ? -10.295 -2.044 -13.161 1.00 92.44 131 GLY A O 1
ATOM 1065 N N . GLY A 1 132 ? -8.115 -2.391 -13.609 1.00 92.50 132 GLY A N 1
ATOM 1066 C CA . GLY A 1 132 ? -7.648 -2.216 -12.236 1.00 92.50 132 GLY A CA 1
ATOM 1067 C C . GLY A 1 132 ? -7.973 -0.829 -11.683 1.00 92.50 132 GLY A C 1
ATOM 1068 O O . GLY A 1 132 ? -8.503 -0.725 -10.583 1.00 92.50 132 GLY A O 1
ATOM 1069 N N . LYS A 1 133 ? -7.769 0.237 -12.469 1.00 94.31 133 LYS A N 1
ATOM 1070 C CA . LYS A 1 133 ? -8.124 1.613 -12.072 1.00 94.31 133 LYS A CA 1
ATOM 1071 C C . LYS A 1 133 ? -9.620 1.788 -11.823 1.00 94.31 133 LYS A C 1
ATOM 1073 O O . LYS A 1 133 ? -10.004 2.374 -10.812 1.00 94.31 133 LYS A O 1
ATOM 1078 N N . LEU A 1 134 ? -10.465 1.284 -12.724 1.00 95.56 134 LEU A N 1
ATOM 1079 C CA . LEU A 1 134 ? -11.916 1.367 -12.560 1.00 95.56 134 LEU A CA 1
ATOM 1080 C C . LEU A 1 134 ? -12.376 0.590 -11.320 1.00 95.56 134 LEU A C 1
ATOM 1082 O O . LEU A 1 134 ? -13.180 1.094 -10.534 1.00 95.56 134 LEU A O 1
ATOM 1086 N N . PHE A 1 135 ? -11.822 -0.606 -11.113 1.00 95.00 135 PHE A N 1
ATOM 1087 C CA . PHE A 1 135 ? -12.105 -1.409 -9.931 1.00 95.00 135 PHE A CA 1
ATOM 1088 C C . PHE A 1 135 ? -11.643 -0.709 -8.646 1.00 95.00 135 PHE A C 1
ATOM 1090 O O . PHE A 1 135 ? -12.421 -0.654 -7.699 1.00 95.00 135 PHE A O 1
ATOM 1097 N N . THR A 1 136 ? -10.461 -0.080 -8.623 1.00 95.31 136 THR A N 1
ATOM 1098 C CA . THR A 1 136 ? -9.980 0.719 -7.480 1.00 95.31 136 THR A CA 1
ATOM 1099 C C . THR A 1 136 ? -10.977 1.801 -7.072 1.00 95.31 136 THR A C 1
ATOM 1101 O O . THR A 1 136 ? -11.226 1.972 -5.881 1.00 95.31 136 THR A O 1
ATOM 1104 N N . ILE A 1 137 ? -11.579 2.511 -8.032 1.00 95.31 137 ILE A N 1
ATOM 1105 C CA . ILE A 1 137 ? -12.559 3.570 -7.744 1.00 95.31 137 ILE A CA 1
ATOM 1106 C C . ILE A 1 137 ? -13.792 2.984 -7.048 1.00 95.31 137 ILE A C 1
ATOM 1108 O O . ILE A 1 137 ? -14.188 3.458 -5.983 1.00 95.31 137 ILE A O 1
ATOM 1112 N N . VAL A 1 138 ? -14.382 1.929 -7.614 1.00 95.88 138 VAL A N 1
ATOM 1113 C CA . VAL A 1 138 ? -15.571 1.275 -7.038 1.00 95.88 138 VAL A CA 1
ATOM 1114 C C . VAL A 1 138 ? -15.250 0.662 -5.672 1.00 95.88 138 VAL A C 1
ATOM 1116 O O . VAL A 1 138 ? -16.018 0.806 -4.721 1.00 95.88 138 VAL A O 1
ATOM 1119 N N . TYR A 1 139 ? -14.082 0.032 -5.553 1.00 95.25 139 TYR A N 1
ATOM 1120 C CA . TYR A 1 139 ? -13.594 -0.580 -4.324 1.00 95.25 139 TYR A CA 1
ATOM 1121 C C . TYR A 1 139 ? -13.377 0.457 -3.209 1.00 95.25 139 TYR A C 1
ATOM 1123 O O . TYR A 1 139 ? -13.700 0.195 -2.048 1.00 95.25 139 TYR A O 1
ATOM 1131 N N . ALA A 1 140 ? -12.885 1.653 -3.545 1.00 95.44 140 ALA A N 1
ATOM 1132 C CA . ALA A 1 140 ? -12.710 2.750 -2.596 1.00 95.44 140 ALA A CA 1
ATOM 1133 C C . ALA A 1 140 ? -14.052 3.273 -2.058 1.00 95.44 140 ALA A C 1
ATOM 1135 O O . ALA A 1 140 ? -14.181 3.492 -0.853 1.00 95.44 140 ALA A O 1
ATOM 1136 N N . LEU A 1 141 ? -15.066 3.420 -2.921 1.00 95.75 141 LEU A N 1
ATOM 1137 C CA . LEU A 1 141 ? -16.389 3.928 -2.532 1.00 95.75 141 LEU A CA 1
ATOM 1138 C C . LEU A 1 141 ? -17.072 3.064 -1.463 1.00 95.75 141 LEU A C 1
ATOM 1140 O O . LEU A 1 141 ? -17.774 3.595 -0.607 1.00 95.75 141 LEU A O 1
ATOM 1144 N N . ILE A 1 142 ? -16.853 1.749 -1.498 1.00 94.12 142 ILE A N 1
ATOM 1145 C CA . ILE A 1 142 ? -17.417 0.805 -0.523 1.00 94.12 142 ILE A CA 1
ATOM 1146 C C . ILE A 1 142 ? -16.482 0.637 0.684 1.00 94.12 142 ILE A C 1
ATOM 1148 O O . ILE A 1 142 ? -16.935 0.610 1.830 1.00 94.12 142 ILE A O 1
ATOM 1152 N N . GLY A 1 143 ? -15.171 0.553 0.444 1.00 93.44 143 GLY A N 1
ATOM 1153 C CA . GLY A 1 143 ? -14.182 0.287 1.487 1.00 93.44 143 GLY A CA 1
ATOM 1154 C C . GLY A 1 143 ? -14.025 1.425 2.499 1.00 93.44 143 GLY A C 1
ATOM 1155 O O . GLY A 1 143 ? -13.904 1.162 3.695 1.00 93.44 143 GLY A O 1
ATOM 1156 N N . ILE A 1 144 ? -14.064 2.685 2.051 1.00 95.12 144 ILE A N 1
ATOM 1157 C CA . ILE A 1 144 ? -13.845 3.848 2.928 1.00 95.12 144 ILE A CA 1
ATOM 1158 C C . ILE A 1 144 ? -14.941 3.962 4.010 1.00 95.12 144 ILE A C 1
ATOM 1160 O O . ILE A 1 144 ? -14.591 3.987 5.194 1.00 95.12 144 ILE A O 1
ATOM 1164 N N . PRO A 1 145 ? -16.255 3.965 3.684 1.00 93.38 145 PRO A N 1
ATOM 1165 C CA . PRO A 1 145 ? -17.310 4.000 4.705 1.00 93.38 145 PRO A CA 1
ATOM 1166 C C . PRO A 1 145 ? -17.234 2.834 5.697 1.00 93.38 145 PRO A C 1
ATOM 1168 O O . PRO A 1 145 ? -17.505 2.987 6.893 1.00 93.38 145 PRO A O 1
ATOM 1171 N N . MET A 1 146 ? -16.840 1.662 5.202 1.00 90.56 146 MET A N 1
ATOM 1172 C CA . MET A 1 146 ? -16.718 0.458 6.007 1.00 90.56 146 MET A CA 1
ATOM 1173 C C . MET A 1 146 ? -15.597 0.580 7.048 1.00 90.56 146 MET A C 1
ATOM 1175 O O . MET A 1 146 ? -15.818 0.288 8.225 1.00 90.56 146 MET A O 1
ATOM 1179 N N . VAL A 1 147 ? -14.422 1.082 6.658 1.00 92.81 147 VAL A N 1
ATOM 1180 C CA . VAL A 1 147 ? -13.316 1.319 7.598 1.00 92.81 147 VAL A CA 1
ATOM 1181 C C . VAL A 1 147 ? -13.621 2.434 8.584 1.00 92.81 147 VAL A C 1
ATOM 1183 O O . VAL A 1 147 ? -13.301 2.283 9.760 1.00 92.81 147 VAL A O 1
ATOM 1186 N N . ILE A 1 148 ? -14.294 3.507 8.164 1.00 92.19 148 ILE A N 1
ATOM 1187 C CA . ILE A 1 148 ? -14.732 4.571 9.083 1.00 92.19 148 ILE A CA 1
ATOM 1188 C C . ILE A 1 148 ? -15.639 4.001 10.184 1.00 92.19 148 ILE A C 1
ATOM 1190 O O . IL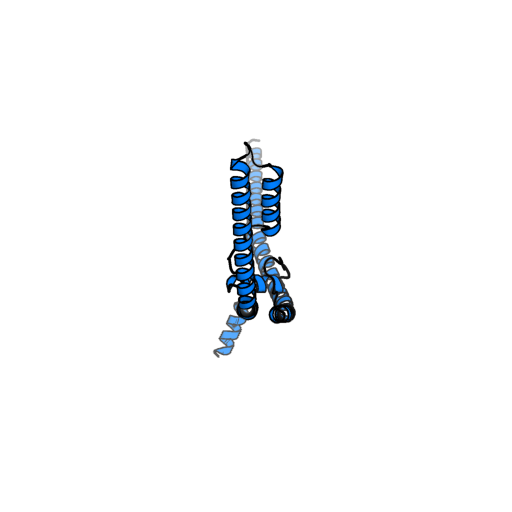E A 1 148 ? -15.459 4.321 11.361 1.00 92.19 148 ILE A O 1
ATOM 1194 N N . SER A 1 149 ? -16.565 3.108 9.826 1.00 90.06 149 SER A N 1
ATOM 1195 C CA . SER A 1 149 ? -17.450 2.444 10.794 1.00 90.06 149 SER A CA 1
ATOM 1196 C C . SER A 1 149 ? -16.659 1.593 11.796 1.00 90.06 149 SER A C 1
ATOM 1198 O O . SER A 1 149 ? -16.863 1.697 13.006 1.00 90.06 149 SER A O 1
ATOM 1200 N N . ILE A 1 150 ? -15.689 0.813 11.306 1.00 89.31 150 ILE A N 1
ATOM 1201 C CA . ILE A 1 150 ? -14.810 -0.016 12.145 1.00 89.31 150 ILE A CA 1
ATOM 1202 C C . ILE A 1 150 ? -13.951 0.854 13.071 1.00 89.31 150 ILE A C 1
ATOM 1204 O O . ILE A 1 150 ? -13.830 0.552 14.258 1.00 89.31 150 ILE A O 1
ATOM 1208 N N . LEU A 1 151 ? -13.382 1.946 12.557 1.00 90.00 151 LEU A N 1
ATOM 1209 C CA . LEU A 1 151 ? -12.552 2.869 13.331 1.00 90.00 151 LEU A CA 1
ATOM 1210 C C . LEU A 1 151 ? -13.332 3.523 14.471 1.00 90.00 151 LEU A C 1
ATOM 1212 O O . LEU A 1 151 ? -12.791 3.652 15.567 1.00 90.00 151 LEU A O 1
ATOM 1216 N N . ASN A 1 152 ? -14.595 3.894 14.248 1.00 88.00 152 ASN A N 1
ATOM 1217 C CA . ASN A 1 152 ? -15.440 4.449 15.301 1.00 88.00 152 ASN A CA 1
ATOM 1218 C C . ASN A 1 152 ? -15.629 3.441 16.447 1.00 88.00 152 ASN A C 1
ATOM 1220 O O . ASN A 1 152 ? -15.363 3.737 17.616 1.00 88.00 152 ASN A O 1
ATOM 1224 N N . ASP A 1 153 ? -16.000 2.209 16.107 1.00 84.31 153 ASP A N 1
ATOM 1225 C CA . ASP A 1 153 ? -16.237 1.155 17.090 1.00 84.31 153 ASP A CA 1
ATOM 1226 C C . ASP A 1 153 ? -14.965 0.804 17.868 1.00 84.31 153 ASP A C 1
ATOM 1228 O O . ASP A 1 153 ? -14.958 0.795 19.106 1.00 84.31 153 ASP A O 1
ATOM 1232 N N . TRP A 1 154 ? -13.862 0.577 17.154 1.00 85.69 154 TRP A N 1
ATOM 1233 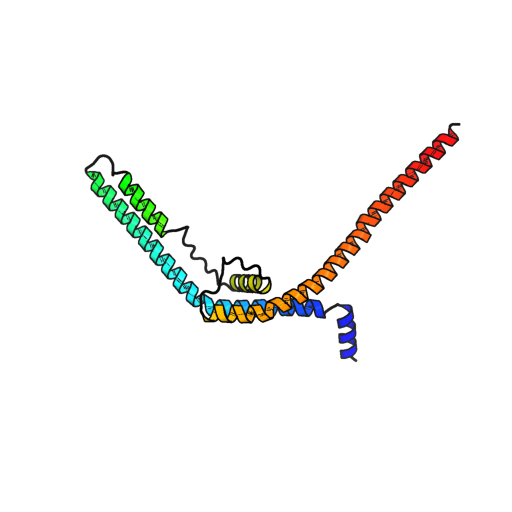C CA . TRP A 1 154 ? -12.566 0.256 17.747 1.00 85.69 154 TRP A CA 1
ATOM 1234 C C . TRP A 1 154 ? -12.024 1.419 18.576 1.00 85.69 154 TRP A C 1
ATOM 1236 O O . TRP A 1 154 ? -11.512 1.192 19.672 1.00 85.69 154 TRP A O 1
ATOM 1246 N N . GLY A 1 155 ? -12.216 2.660 18.128 1.00 86.50 155 GLY A N 1
ATOM 1247 C CA . GLY A 1 155 ? -11.855 3.865 18.867 1.00 86.50 155 GLY A CA 1
ATOM 1248 C C . GLY A 1 155 ? -12.522 3.920 20.241 1.00 86.50 155 GLY A C 1
ATOM 1249 O O . GLY A 1 155 ? -11.848 4.149 21.248 1.00 86.50 155 GLY A O 1
ATOM 1250 N N . THR A 1 156 ? -13.820 3.608 20.331 1.00 83.69 156 THR A N 1
ATOM 1251 C CA . THR A 1 156 ? -14.509 3.569 21.635 1.00 83.69 156 THR A CA 1
ATOM 1252 C C . THR A 1 156 ? -14.011 2.441 22.539 1.00 83.69 156 THR A C 1
ATOM 1254 O O . THR A 1 156 ? -13.934 2.620 23.759 1.00 83.69 156 THR A O 1
ATOM 1257 N N . MET A 1 157 ? -13.661 1.278 21.978 1.00 81.25 157 MET A N 1
ATOM 1258 C CA . MET A 1 157 ? -13.115 0.155 22.749 1.00 81.25 157 MET A CA 1
ATOM 1259 C C . MET A 1 157 ? -11.720 0.471 23.278 1.00 81.25 157 MET A C 1
ATOM 1261 O O . MET A 1 157 ? -11.458 0.249 24.461 1.00 81.25 157 MET A O 1
ATOM 1265 N N . LEU A 1 158 ? -10.858 1.048 22.439 1.00 86.88 158 LEU A N 1
ATOM 1266 C CA . LEU A 1 158 ? -9.528 1.505 22.826 1.00 86.88 158 LEU A CA 1
ATOM 1267 C C . LEU A 1 158 ? -9.618 2.586 23.900 1.00 86.88 158 LEU A C 1
ATOM 1269 O O . LEU A 1 158 ? -8.966 2.462 24.933 1.00 86.88 158 LEU A O 1
ATOM 1273 N N . PHE A 1 159 ? -10.490 3.584 23.736 1.00 87.38 159 PHE A N 1
ATOM 1274 C CA . PHE A 1 159 ? -10.693 4.629 24.740 1.00 87.38 159 PHE A CA 1
ATOM 1275 C C . PHE A 1 159 ? -11.170 4.063 26.085 1.00 87.38 159 PHE A C 1
ATOM 1277 O O . PHE A 1 159 ? -10.659 4.446 27.140 1.00 87.38 159 PHE A O 1
ATOM 1284 N N . LYS A 1 160 ? -12.108 3.107 26.076 1.00 83.12 160 LYS A N 1
ATOM 1285 C CA . LYS A 1 160 ? -12.553 2.402 27.292 1.00 83.12 160 LYS A CA 1
ATOM 1286 C C . LYS A 1 160 ? -11.426 1.579 27.911 1.00 83.12 160 LYS A C 1
ATOM 1288 O O . LYS A 1 160 ? -11.300 1.559 29.134 1.00 83.12 160 LYS A O 1
ATOM 1293 N N . GLY A 1 161 ? -10.611 0.923 27.085 1.00 84.50 161 GLY A N 1
ATOM 1294 C CA . GLY A 1 161 ? -9.438 0.158 27.503 1.00 84.50 161 GLY A CA 1
ATOM 1295 C C . GLY A 1 161 ? -8.394 1.036 28.187 1.00 84.50 161 GLY A C 1
ATOM 1296 O O . GLY A 1 161 ? -8.016 0.760 29.324 1.00 84.50 161 GLY A O 1
ATOM 1297 N N . VAL A 1 162 ? -8.008 2.142 27.547 1.00 90.75 162 VAL A N 1
ATOM 1298 C CA . VAL A 1 162 ? -7.096 3.153 28.098 1.00 90.75 162 VAL A CA 1
ATOM 1299 C C . VAL A 1 162 ? -7.670 3.751 29.378 1.00 90.75 162 VAL A C 1
ATOM 1301 O O . VAL A 1 162 ? -6.976 3.799 30.388 1.00 90.75 162 VAL A O 1
ATOM 1304 N N . SER A 1 163 ? -8.949 4.128 29.392 1.00 85.25 163 SER A N 1
ATOM 1305 C CA . SER A 1 163 ? -9.607 4.683 30.583 1.00 85.25 163 SER A CA 1
ATOM 1306 C C . SER A 1 163 ? -9.643 3.683 31.744 1.00 85.25 163 SER A C 1
ATOM 1308 O O . SER A 1 163 ? -9.391 4.043 32.896 1.00 85.25 163 SER A O 1
ATOM 1310 N N . MET A 1 164 ? -9.912 2.403 31.465 1.00 83.50 164 MET A N 1
ATOM 1311 C CA . MET A 1 164 ? -9.833 1.342 32.472 1.00 83.50 164 MET A CA 1
ATOM 1312 C C . MET A 1 164 ? -8.413 1.163 32.990 1.00 83.50 164 MET A C 1
ATOM 1314 O O . MET A 1 164 ? -8.224 1.047 34.198 1.00 83.50 164 MET A O 1
ATOM 1318 N N . PHE A 1 165 ? -7.429 1.133 32.098 1.00 88.88 165 PHE A N 1
ATOM 1319 C CA . PHE A 1 165 ? -6.022 0.998 32.448 1.00 88.88 165 PHE A CA 1
ATOM 1320 C C . PHE A 1 165 ? -5.555 2.173 33.316 1.00 88.88 165 PHE A C 1
ATOM 1322 O O . PHE A 1 165 ? -4.991 1.962 34.391 1.00 88.88 165 PHE A O 1
ATOM 1329 N N . TRP A 1 166 ? -5.896 3.399 32.922 1.00 88.75 166 TRP A N 1
ATOM 1330 C CA . TRP A 1 166 ? -5.609 4.630 33.654 1.00 88.75 166 TRP A CA 1
ATOM 1331 C C . TRP A 1 166 ? -6.216 4.607 35.062 1.00 88.75 166 TRP A C 1
ATOM 1333 O O . TRP A 1 166 ? -5.519 4.778 36.065 1.00 88.75 166 TRP A O 1
ATOM 1343 N N . ASN A 1 167 ? -7.506 4.280 35.171 1.00 86.81 167 ASN A N 1
ATOM 1344 C CA . ASN A 1 167 ? -8.191 4.216 36.462 1.00 86.81 167 ASN A CA 1
ATOM 1345 C C . ASN A 1 167 ? -7.719 3.046 37.339 1.00 86.81 167 ASN A C 1
ATOM 1347 O O . ASN A 1 167 ? -7.707 3.153 38.568 1.00 86.81 167 ASN A O 1
ATOM 1351 N N . ARG A 1 168 ? -7.340 1.908 36.748 1.00 85.38 168 ARG A N 1
ATOM 1352 C CA . ARG A 1 168 ? -6.925 0.723 37.510 1.00 85.38 168 ARG A CA 1
ATOM 1353 C C . ARG A 1 168 ? -5.468 0.742 37.924 1.00 85.38 168 ARG A C 1
ATOM 1355 O O . ARG A 1 168 ? -5.190 0.213 38.993 1.00 85.38 168 ARG A O 1
ATOM 1362 N N . LEU A 1 169 ? -4.564 1.281 37.117 1.00 86.94 169 LEU A N 1
ATOM 1363 C CA . LEU A 1 169 ? -3.136 1.267 37.420 1.00 86.94 169 LEU A CA 1
ATOM 1364 C C . LEU A 1 169 ? -2.679 2.605 37.968 1.00 86.94 169 LEU A C 1
ATOM 1366 O O . LEU A 1 169 ? -2.201 2.656 39.096 1.00 86.94 169 LEU A O 1
ATOM 1370 N N . ILE A 1 170 ? -2.893 3.692 37.230 1.00 84.25 170 ILE A N 1
ATOM 1371 C CA . ILE A 1 170 ? -2.344 5.004 37.588 1.00 84.25 170 ILE A CA 1
ATOM 1372 C C . ILE A 1 170 ? -3.041 5.550 38.830 1.00 84.25 170 ILE A C 1
ATOM 1374 O O . ILE A 1 170 ? -2.375 5.867 39.813 1.00 84.25 170 ILE A O 1
ATOM 1378 N N . ILE A 1 171 ? -4.376 5.552 38.864 1.00 85.00 171 ILE A N 1
ATOM 1379 C CA . ILE A 1 171 ? -5.098 6.038 40.049 1.00 85.00 171 ILE A CA 1
ATOM 1380 C C . ILE A 1 171 ? -4.854 5.135 41.267 1.00 85.00 171 ILE A C 1
ATOM 1382 O O . ILE A 1 171 ? -4.711 5.638 42.383 1.00 85.00 171 ILE A O 1
ATOM 1386 N N . ARG A 1 172 ? -4.767 3.806 41.097 1.00 83.06 172 ARG A N 1
ATOM 1387 C CA . ARG A 1 172 ? -4.423 2.919 42.224 1.00 83.06 172 ARG A CA 1
ATOM 1388 C C . ARG A 1 172 ? -3.000 3.159 42.726 1.00 83.06 172 ARG A C 1
ATOM 1390 O O . ARG A 1 172 ? -2.814 3.188 43.942 1.00 83.06 172 ARG A O 1
ATOM 1397 N N . CYS A 1 173 ? -2.032 3.372 41.836 1.00 82.75 173 CYS A N 1
ATOM 1398 C CA . CYS A 1 173 ? -0.659 3.716 42.210 1.00 82.75 173 CYS A CA 1
ATOM 1399 C C . CYS A 1 173 ? -0.601 5.046 42.961 1.00 82.75 173 CYS A C 1
ATOM 1401 O O . CYS A 1 173 ? -0.053 5.090 44.061 1.00 82.75 173 CYS A O 1
ATOM 1403 N N . ILE A 1 174 ? -1.232 6.098 42.432 1.00 86.94 174 ILE A N 1
ATOM 1404 C CA . ILE A 1 174 ? -1.272 7.423 43.066 1.00 86.94 174 ILE A CA 1
ATOM 1405 C C . ILE A 1 174 ? -1.893 7.326 44.462 1.00 86.94 174 ILE A C 1
ATOM 1407 O O . ILE A 1 174 ? -1.280 7.756 45.438 1.00 86.94 174 ILE A O 1
ATOM 1411 N N . ARG A 1 175 ? -3.053 6.665 44.600 1.00 85.25 175 ARG A N 1
ATOM 1412 C CA . ARG A 1 175 ? -3.679 6.457 45.918 1.00 85.25 175 ARG A CA 1
ATOM 1413 C C . ARG A 1 175 ? -2.795 5.636 46.861 1.00 85.25 175 ARG A C 1
ATOM 1415 O O . ARG A 1 175 ? -2.816 5.875 48.065 1.00 85.25 175 ARG A O 1
ATOM 1422 N N . SER A 1 176 ? -2.046 4.656 46.355 1.00 85.38 176 SER A N 1
ATOM 1423 C CA . SER A 1 176 ? -1.121 3.850 47.165 1.00 85.38 176 SER A CA 1
ATOM 1424 C C . SER A 1 176 ? 0.035 4.695 47.712 1.00 85.38 176 SER A C 1
ATOM 1426 O O . SER A 1 176 ? 0.339 4.632 48.906 1.00 85.38 176 SER A O 1
ATOM 1428 N N . ILE A 1 177 ? 0.622 5.549 46.870 1.00 86.44 177 ILE A N 1
ATOM 1429 C CA . ILE A 1 177 ? 1.682 6.491 47.251 1.00 86.44 177 ILE A CA 1
ATOM 1430 C C . ILE A 1 177 ? 1.156 7.508 48.268 1.00 86.44 177 ILE A C 1
ATOM 1432 O O . ILE A 1 177 ? 1.789 7.738 49.298 1.00 86.44 177 ILE A O 1
ATOM 1436 N N . GLU A 1 178 ? -0.034 8.063 48.040 1.00 89.62 178 GLU A N 1
ATOM 1437 C CA . GLU A 1 178 ? -0.631 9.047 48.943 1.00 89.62 178 GLU A CA 1
ATOM 1438 C C . GLU A 1 178 ? -0.963 8.442 50.317 1.00 89.62 178 GLU A C 1
ATOM 1440 O O . GLU A 1 178 ? -0.691 9.052 51.352 1.00 89.62 178 GLU A O 1
ATOM 1445 N N . ARG A 1 179 ? -1.458 7.195 50.358 1.00 87.19 179 ARG A N 1
ATOM 1446 C CA . ARG A 1 179 ? -1.651 6.451 51.616 1.00 87.19 179 ARG A CA 1
ATOM 1447 C C . ARG A 1 179 ? -0.334 6.228 52.357 1.00 87.19 179 ARG A C 1
ATOM 1449 O O . ARG A 1 179 ? -0.308 6.394 53.576 1.00 87.19 179 ARG A O 1
ATOM 1456 N N . LYS A 1 180 ? 0.750 5.870 51.655 1.00 87.44 180 LYS A N 1
ATOM 1457 C CA . LYS A 1 180 ? 2.084 5.732 52.268 1.00 87.44 180 LYS A CA 1
ATOM 1458 C C . LYS A 1 180 ? 2.574 7.067 52.834 1.00 87.44 180 LYS A C 1
ATOM 1460 O O . LYS A 1 180 ? 3.010 7.103 53.980 1.00 87.44 180 LYS A O 1
ATOM 1465 N N . ARG A 1 181 ? 2.414 8.169 52.094 1.00 86.88 181 ARG A N 1
ATOM 1466 C CA . ARG A 1 181 ? 2.806 9.515 52.540 1.00 86.88 181 ARG A CA 1
ATOM 1467 C C . ARG A 1 181 ? 2.024 9.978 53.776 1.00 86.88 181 ARG A C 1
ATOM 1469 O O . ARG A 1 181 ? 2.628 10.491 54.712 1.00 86.88 181 ARG A O 1
ATOM 1476 N N . ARG A 1 182 ? 0.705 9.746 53.828 1.00 86.31 182 ARG A N 1
ATOM 1477 C CA . ARG A 1 182 ? -0.127 10.072 55.007 1.00 86.31 182 ARG A CA 1
ATOM 1478 C C . ARG A 1 182 ? 0.257 9.253 56.245 1.00 86.31 182 ARG A C 1
ATOM 1480 O O . ARG A 1 182 ? 0.269 9.799 57.341 1.00 86.31 182 ARG A O 1
ATOM 1487 N N . ARG A 1 183 ? 0.588 7.964 56.081 1.00 84.94 183 ARG A N 1
ATOM 1488 C CA . ARG A 1 183 ? 1.075 7.111 57.184 1.00 84.94 183 ARG A CA 1
ATOM 1489 C C . ARG A 1 183 ? 2.449 7.543 57.696 1.00 84.94 183 ARG A C 1
ATOM 1491 O O . ARG A 1 183 ? 2.656 7.517 58.900 1.00 84.94 183 ARG A O 1
ATOM 1498 N N . GLY A 1 184 ? 3.352 7.950 56.802 1.00 85.31 184 GLY A N 1
ATOM 1499 C CA . GLY A 1 184 ? 4.651 8.506 57.190 1.00 85.31 184 GLY A CA 1
ATOM 1500 C C . GLY A 1 184 ? 4.513 9.788 58.011 1.00 85.31 184 GLY A C 1
ATOM 1501 O O . GLY A 1 184 ? 5.167 9.918 59.035 1.00 85.31 184 GLY A O 1
ATOM 1502 N N . ARG A 1 185 ? 3.601 10.689 57.617 1.00 84.19 185 ARG A N 1
ATOM 1503 C CA . ARG A 1 185 ? 3.384 11.953 58.336 1.00 84.19 185 ARG A CA 1
ATOM 1504 C C . ARG A 1 185 ? 2.847 11.758 59.758 1.00 84.19 185 ARG A C 1
ATOM 1506 O O . ARG A 1 185 ? 3.394 12.341 60.674 1.00 84.19 185 ARG A O 1
ATOM 1513 N N . ARG A 1 186 ? 1.853 10.879 59.947 1.00 80.25 186 ARG A N 1
ATOM 1514 C CA . ARG A 1 186 ? 1.295 10.595 61.285 1.00 80.25 186 ARG A CA 1
ATOM 1515 C C . ARG A 1 186 ? 2.307 9.999 62.266 1.00 80.25 186 ARG A C 1
ATOM 1517 O O . ARG A 1 186 ? 2.196 10.264 63.448 1.00 80.25 186 ARG A O 1
ATOM 1524 N N . ARG A 1 187 ? 3.262 9.190 61.790 1.00 80.81 187 ARG A N 1
ATOM 1525 C CA . ARG A 1 187 ? 4.312 8.634 62.663 1.00 80.81 187 ARG A CA 1
ATOM 1526 C C . ARG A 1 187 ? 5.257 9.716 63.189 1.00 80.81 187 ARG A C 1
ATOM 1528 O O . ARG A 1 187 ? 5.609 9.674 64.351 1.00 80.81 187 ARG A O 1
ATOM 1535 N N . MET A 1 188 ? 5.613 10.690 62.350 1.00 77.12 188 MET A N 1
ATOM 1536 C CA . MET A 1 188 ? 6.467 11.813 62.760 1.00 77.12 188 MET A CA 1
ATOM 1537 C C . MET A 1 188 ? 5.826 12.684 63.847 1.00 77.12 188 MET A C 1
ATOM 1539 O O . MET A 1 188 ? 6.531 13.141 64.740 1.00 77.12 188 MET A O 1
ATOM 1543 N N . ASP A 1 189 ? 4.511 12.905 63.776 1.00 78.81 189 ASP A N 1
ATOM 1544 C CA . ASP A 1 189 ? 3.796 13.690 64.789 1.00 78.81 189 ASP A CA 1
ATOM 1545 C C . ASP A 1 189 ? 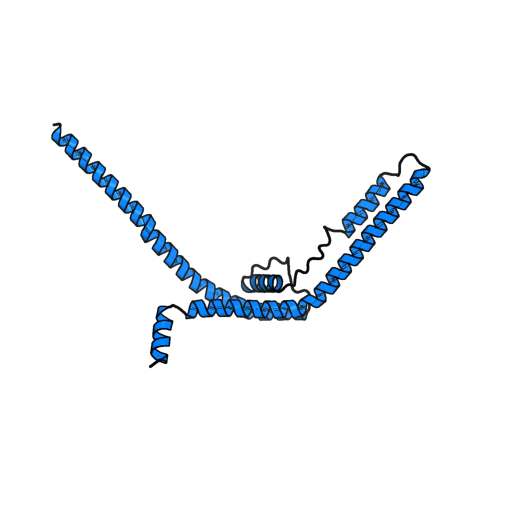3.787 12.948 66.152 1.00 78.81 189 ASP A C 1
ATOM 1547 O O . ASP A 1 189 ? 4.139 13.545 67.165 1.00 78.81 189 ASP A O 1
ATOM 1551 N N . ASP A 1 190 ? 3.530 11.628 66.169 1.00 79.06 190 ASP A N 1
ATOM 1552 C CA . ASP A 1 190 ? 3.590 10.780 67.386 1.00 79.06 190 ASP A CA 1
ATOM 1553 C C . ASP A 1 190 ? 4.996 10.745 68.032 1.00 79.06 190 ASP A C 1
ATOM 1555 O O . ASP A 1 190 ? 5.137 10.767 69.258 1.00 79.06 190 ASP A O 1
ATOM 1559 N N . ASP A 1 191 ? 6.059 10.699 67.220 1.00 77.44 191 ASP A N 1
ATOM 1560 C CA . ASP A 1 191 ? 7.448 10.702 67.710 1.00 77.44 191 ASP A CA 1
ATOM 1561 C C . ASP A 1 191 ? 7.833 12.068 68.328 1.00 77.44 191 ASP A C 1
ATOM 1563 O O . ASP A 1 191 ? 8.687 12.146 69.215 1.00 77.44 191 ASP A O 1
ATOM 1567 N N . THR A 1 192 ? 7.192 13.155 67.883 1.00 76.69 192 THR A N 1
ATOM 1568 C CA . THR A 1 192 ? 7.439 14.516 68.393 1.00 76.69 192 THR A CA 1
ATOM 1569 C C . THR A 1 192 ? 6.733 14.745 69.734 1.00 76.69 192 THR A C 1
ATOM 1571 O O . THR A 1 192 ? 7.334 15.303 70.655 1.00 76.69 192 THR A O 1
ATOM 1574 N N . ASP A 1 193 ? 5.500 14.251 69.874 1.00 74.88 193 ASP A N 1
ATOM 1575 C CA . ASP A 1 193 ? 4.709 14.365 71.108 1.00 74.88 193 ASP A CA 1
ATOM 1576 C C . ASP A 1 193 ? 5.236 13.468 72.241 1.00 74.88 193 ASP A C 1
ATOM 1578 O O . ASP A 1 193 ? 5.118 13.817 73.410 1.00 74.88 193 ASP A O 1
ATOM 1582 N N . SER A 1 194 ? 5.853 12.326 71.920 1.00 72.56 194 SER A N 1
ATOM 1583 C CA . SER A 1 194 ? 6.448 11.415 72.916 1.00 72.56 194 SER A CA 1
ATOM 1584 C C . SER A 1 194 ? 7.828 11.847 73.432 1.00 72.56 194 SER A C 1
ATOM 1586 O O . SER A 1 194 ? 8.311 11.297 74.422 1.00 72.56 194 SER A O 1
ATOM 1588 N N . SER A 1 195 ? 8.458 12.823 72.773 1.00 70.94 195 SER A N 1
ATOM 1589 C CA . SER A 1 195 ? 9.777 13.365 73.132 1.00 70.94 195 SER A CA 1
ATOM 1590 C C . SER A 1 195 ? 9.707 14.679 73.930 1.00 70.94 195 SER A C 1
ATOM 1592 O O . SER A 1 195 ? 10.755 15.199 74.318 1.00 70.94 195 SER A O 1
ATOM 1594 N N . SER A 1 196 ? 8.500 15.224 74.133 1.00 63.28 196 SER A N 1
ATOM 1595 C CA . SER A 1 196 ? 8.216 16.475 74.860 1.00 63.28 196 SER A CA 1
ATOM 1596 C C . SER A 1 196 ? 7.671 16.192 76.258 1.00 63.28 196 SER A C 1
ATOM 1598 O O . SER A 1 196 ? 7.998 16.977 77.176 1.00 63.28 196 SER A O 1
#